Protein AF-A0A1M3THW6-F1 (afdb_monomer_lite)

Radius of gyration: 39.09 Å; chains: 1; bounding box: 100×98×125 Å

pLDDT: mean 71.31, std 19.46, range [36.41, 98.12]

Foldseek 3Di:
DDDDDDDDDDDDDDDDDDDDDDDDDDDDDDDPDPPPPPDDDDPPPPPDPDDDPVVVPPDDDDDDDDDDDDDDDDDDDDDDDDDDDDDDDDDDDDDDDDPPPPPPDDDDDDDDDDDDDDDDDPDDDPDDPPVPPPPPPDPCPVVVVVQQAAFADFDAQPPPRDGDPQGGGTNVSLVVDDPVSLVVVCVSNQQAPPGDPSQVVQPDHFNHQWYFDPPPPRPIDTDGNPPQDPVLSSLRVCVSSPHPPSPDDPPDPVPPDDDDDPDDDDDDDDDDDDDDDDDDDPPPPPCDPVNVVVVVVVVVVVVVVVVVVVVVVVVVVVPPDD

Structure (mmCIF, N/CA/C/O backbone):
data_AF-A0A1M3THW6-F1
#
_entry.id   AF-A0A1M3THW6-F1
#
loop_
_atom_site.group_PDB
_atom_site.id
_atom_site.type_symbol
_atom_site.label_atom_id
_atom_site.label_alt_id
_atom_site.label_comp_id
_atom_site.label_asym_id
_atom_site.label_entity_id
_atom_site.label_seq_id
_atom_site.pdbx_PDB_ins_code
_atom_site.Cartn_x
_atom_site.Cartn_y
_atom_site.Cartn_z
_atom_site.occupancy
_atom_site.B_iso_or_equiv
_atom_site.auth_seq_id
_atom_site.auth_comp_id
_atom_site.auth_asym_id
_atom_site.auth_atom_id
_atom_site.pdbx_PDB_model_num
ATOM 1 N N . MET A 1 1 ? -27.392 2.766 69.028 1.00 42.50 1 MET A N 1
ATOM 2 C CA . MET A 1 1 ? -26.154 3.310 69.622 1.00 42.50 1 MET A CA 1
ATOM 3 C C . MET A 1 1 ? -25.198 3.704 68.501 1.00 42.50 1 MET A C 1
ATOM 5 O O . MET A 1 1 ? -25.113 2.989 67.518 1.00 42.50 1 MET A O 1
ATOM 9 N N . SER A 1 2 ? -24.577 4.875 68.657 1.00 49.91 2 SER A N 1
ATOM 10 C CA . SER A 1 2 ? -23.424 5.449 67.938 1.00 49.91 2 SER A CA 1
ATOM 11 C C . SER A 1 2 ? -23.456 5.645 66.415 1.00 49.91 2 SER A C 1
ATOM 13 O O . SER A 1 2 ? -23.016 4.821 65.624 1.00 49.91 2 SER A O 1
ATOM 15 N N . LYS A 1 3 ? -23.859 6.871 66.058 1.00 53.72 3 LYS A N 1
ATOM 16 C CA . LYS A 1 3 ? -23.472 7.629 64.860 1.00 53.72 3 LYS A CA 1
ATOM 17 C C . LYS A 1 3 ? -22.025 8.132 65.019 1.00 53.72 3 LYS A C 1
ATOM 19 O O . LYS A 1 3 ? -21.689 8.598 66.105 1.00 53.72 3 LYS A O 1
ATOM 24 N N . ARG A 1 4 ? -21.225 8.182 63.947 1.00 56.06 4 ARG A N 1
ATOM 25 C CA . ARG A 1 4 ? -20.122 9.157 63.824 1.00 56.06 4 ARG A CA 1
ATOM 26 C C . ARG A 1 4 ? -20.132 9.803 62.439 1.00 56.06 4 ARG A C 1
ATOM 28 O O . ARG A 1 4 ? -19.833 9.170 61.435 1.00 56.06 4 ARG A O 1
ATOM 35 N N . ARG A 1 5 ? -20.541 11.076 62.443 1.00 54.00 5 ARG A N 1
ATOM 36 C CA . ARG A 1 5 ? -20.208 12.110 61.460 1.00 54.00 5 ARG A CA 1
ATOM 37 C C . ARG A 1 5 ? -18.738 12.482 61.653 1.00 54.00 5 ARG A C 1
ATOM 39 O O . ARG A 1 5 ? -18.304 12.586 62.797 1.00 54.00 5 ARG A O 1
ATOM 46 N N . ILE A 1 6 ? -18.042 12.775 60.566 1.00 65.19 6 ILE A N 1
ATOM 47 C CA . ILE A 1 6 ? -16.893 13.680 60.566 1.00 65.19 6 ILE A CA 1
ATOM 48 C C . ILE A 1 6 ? -17.143 14.708 59.469 1.00 65.19 6 ILE A C 1
ATOM 50 O O . ILE A 1 6 ? -17.514 14.374 58.346 1.00 65.19 6 ILE A O 1
ATOM 54 N N . SER A 1 7 ? -17.048 15.959 59.884 1.00 62.66 7 SER A N 1
ATOM 55 C CA . SER A 1 7 ? -17.334 17.189 59.166 1.00 62.66 7 SER A CA 1
ATOM 56 C C . SER A 1 7 ? -16.271 18.175 59.621 1.00 62.66 7 SER A C 1
ATOM 58 O O . SER A 1 7 ? -16.227 18.438 60.815 1.00 62.66 7 SER A O 1
ATOM 60 N N . GLU A 1 8 ? -15.460 18.676 58.697 1.00 58.91 8 GLU A N 1
ATOM 61 C CA . GLU A 1 8 ? -14.491 19.783 58.810 1.00 58.91 8 GLU A CA 1
ATOM 62 C C . GLU A 1 8 ? -14.137 20.090 57.338 1.00 58.91 8 GLU A C 1
ATOM 64 O O . GLU A 1 8 ? -13.724 19.182 56.624 1.00 58.91 8 GLU A O 1
ATOM 69 N N . THR A 1 9 ? -14.503 21.195 56.676 1.00 57.44 9 THR A N 1
ATOM 70 C CA . THR A 1 9 ? -14.464 22.642 56.970 1.00 57.44 9 THR A CA 1
ATOM 71 C C . THR A 1 9 ? -13.052 23.141 57.263 1.00 57.44 9 THR A C 1
ATOM 73 O O . THR A 1 9 ? -12.552 22.846 58.335 1.00 57.44 9 THR A O 1
ATOM 7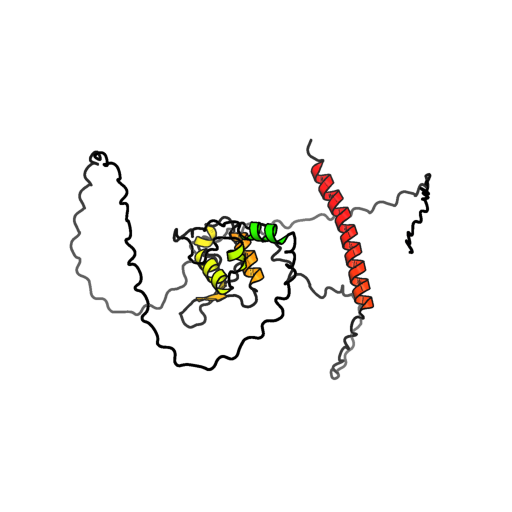6 N N . ILE A 1 10 ? -12.448 23.906 56.337 1.00 52.34 10 ILE A N 1
ATOM 77 C CA . ILE A 1 10 ? -11.722 25.182 56.561 1.00 52.34 10 ILE A CA 1
ATOM 78 C C . ILE A 1 10 ? -11.176 25.719 55.216 1.00 52.34 10 ILE A C 1
ATOM 80 O O . ILE A 1 10 ? -10.263 25.168 54.618 1.00 52.34 10 ILE A O 1
ATOM 84 N N . SER A 1 11 ? -11.876 26.756 54.746 1.00 58.91 11 SER A N 1
ATOM 85 C CA . SER A 1 11 ? -11.482 28.068 54.200 1.00 58.91 11 SER A CA 1
ATOM 86 C C . SER A 1 11 ? -10.223 28.362 53.348 1.00 58.91 11 SER A C 1
ATOM 88 O O . SER A 1 11 ? -9.222 27.659 53.406 1.00 58.91 11 SER A O 1
ATOM 90 N N . PRO A 1 12 ? -10.287 29.478 52.576 1.00 69.31 12 PRO A N 1
ATOM 91 C CA . PRO A 1 12 ? -9.407 29.822 51.459 1.00 69.31 12 PRO A CA 1
ATOM 92 C C . PRO A 1 12 ? -8.349 30.882 51.822 1.00 69.31 12 PRO A C 1
ATOM 94 O O . PRO A 1 12 ? -8.509 31.604 52.803 1.00 69.31 12 PRO A O 1
ATOM 97 N N . SER A 1 13 ? -7.337 31.075 50.968 1.00 45.84 13 SER A N 1
ATOM 98 C CA . SER A 1 13 ? -6.715 32.398 50.808 1.00 45.84 13 SER A CA 1
ATOM 99 C C . SER A 1 13 ? -6.025 32.560 49.443 1.00 45.84 13 SER A C 1
ATOM 101 O O . SER A 1 13 ? -5.359 31.623 48.995 1.00 45.84 13 SER A O 1
ATOM 103 N N . PRO A 1 14 ? -6.172 33.728 48.790 1.00 72.50 14 PRO A N 1
ATOM 104 C CA . PRO A 1 14 ? -5.426 34.155 47.605 1.00 72.50 14 PRO A CA 1
ATOM 105 C C . PRO A 1 14 ? -4.238 35.054 47.994 1.00 72.50 14 PRO A C 1
ATOM 107 O O . PRO A 1 14 ? -4.306 35.672 49.051 1.00 72.50 14 PRO A O 1
ATOM 110 N N . ASP A 1 15 ? -3.197 35.140 47.152 1.00 50.78 15 ASP A N 1
ATOM 111 C CA . ASP A 1 15 ? -2.289 36.304 46.998 1.00 50.78 15 ASP A CA 1
ATOM 112 C C . ASP A 1 15 ? -1.116 35.980 46.030 1.00 50.78 15 ASP A C 1
ATOM 114 O O . ASP A 1 15 ? -0.928 34.811 45.686 1.00 50.78 15 ASP A O 1
ATOM 118 N N . PRO A 1 16 ? -0.292 36.947 45.570 1.00 64.56 16 PRO A N 1
ATOM 119 C CA . PRO A 1 16 ? -0.660 38.061 44.698 1.00 64.56 16 PRO A CA 1
ATOM 120 C C . PRO A 1 16 ? 0.284 38.185 43.477 1.00 64.56 16 PRO A C 1
ATOM 122 O O . PRO A 1 16 ? 1.405 37.676 43.435 1.00 64.56 16 PRO A O 1
ATOM 125 N N . SER A 1 17 ? -0.161 38.939 42.474 1.00 53.25 17 SER A N 1
ATOM 126 C CA . SER A 1 17 ? 0.661 39.418 41.358 1.00 53.25 17 SER A CA 1
ATOM 127 C C . SER A 1 17 ? 1.857 40.262 41.824 1.00 53.25 17 SER A C 1
ATOM 129 O O . SER A 1 17 ? 1.666 41.163 42.642 1.00 53.25 17 SER 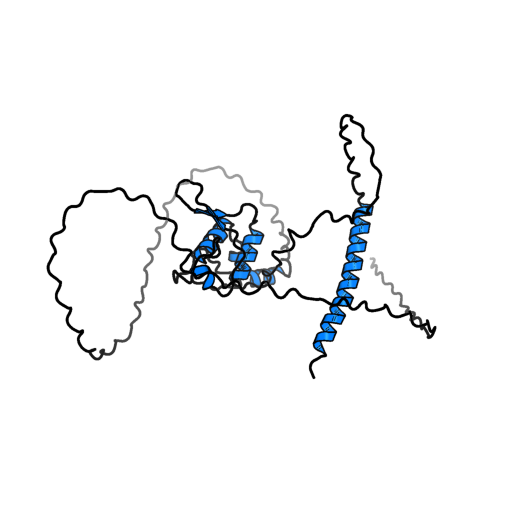A O 1
ATOM 131 N N . PRO A 1 18 ? 3.047 40.126 41.216 1.00 63.38 18 PRO A N 1
ATOM 132 C CA . PRO A 1 18 ? 4.045 41.183 41.255 1.00 63.38 18 PRO A CA 1
ATOM 133 C C . PRO A 1 18 ? 3.901 42.124 40.052 1.00 63.38 18 PRO A C 1
ATOM 135 O O . PRO A 1 18 ? 3.979 41.727 38.888 1.00 63.38 18 PRO A O 1
ATOM 138 N N . ALA A 1 19 ? 3.716 43.404 40.372 1.00 48.91 19 ALA A N 1
ATOM 139 C CA . ALA A 1 19 ? 3.952 44.527 39.483 1.00 48.91 19 ALA A CA 1
ATOM 140 C C . ALA A 1 19 ? 5.451 44.633 39.160 1.00 48.91 19 ALA A C 1
ATOM 142 O O . ALA A 1 19 ? 6.284 44.605 40.065 1.00 48.91 19 ALA A O 1
ATOM 143 N N . VAL A 1 20 ? 5.794 44.818 37.883 1.00 55.78 20 VAL A N 1
ATOM 144 C CA . VAL A 1 20 ? 7.137 45.239 37.466 1.00 55.78 20 VAL A CA 1
ATOM 145 C C . VAL A 1 20 ? 6.995 46.476 36.584 1.00 55.78 20 VAL A C 1
ATOM 147 O O . VAL A 1 20 ? 6.487 46.421 35.465 1.00 55.78 20 VAL A O 1
ATOM 150 N N . SER A 1 21 ? 7.415 47.597 37.163 1.00 49.19 21 SER A N 1
ATOM 151 C CA . SER A 1 21 ? 7.628 48.901 36.534 1.00 49.19 21 SER A CA 1
ATOM 152 C C . SER A 1 21 ? 8.970 48.949 35.766 1.00 49.19 21 SER A C 1
ATOM 154 O O . SER A 1 21 ? 9.757 48.007 35.858 1.00 49.19 21 SER A O 1
ATOM 156 N N . PRO A 1 22 ? 9.223 50.005 34.965 1.00 62.75 22 PRO A N 1
ATOM 157 C CA . PRO A 1 22 ? 9.958 49.904 33.705 1.00 62.75 22 PRO A CA 1
ATOM 158 C C . PRO A 1 22 ? 11.402 50.444 33.742 1.00 62.75 22 PRO A C 1
ATOM 160 O O . PRO A 1 22 ? 11.838 51.060 34.706 1.00 62.75 22 PRO A O 1
ATOM 163 N N . ALA A 1 23 ? 12.052 50.316 32.578 1.00 42.44 23 ALA A N 1
ATOM 164 C CA . ALA A 1 23 ? 13.137 51.154 32.057 1.00 42.44 23 ALA A CA 1
ATOM 165 C C . ALA A 1 23 ? 14.561 50.938 32.606 1.00 42.44 23 ALA A C 1
ATOM 167 O O . ALA A 1 23 ? 14.989 51.536 33.585 1.00 42.44 23 ALA A O 1
ATOM 168 N N . ALA A 1 24 ? 15.361 50.219 31.815 1.00 42.03 24 ALA A N 1
ATOM 169 C CA . ALA A 1 24 ? 16.783 50.502 31.660 1.00 42.03 24 ALA A CA 1
ATOM 170 C C . ALA A 1 24 ? 17.129 50.394 30.168 1.00 42.03 24 ALA A C 1
ATOM 172 O O . ALA A 1 24 ? 17.067 49.323 29.566 1.00 42.03 24 ALA A O 1
ATOM 173 N N . ALA A 1 25 ? 17.423 51.543 29.563 1.00 51.66 25 ALA A N 1
ATOM 174 C CA . ALA A 1 25 ? 17.935 51.655 28.209 1.00 51.66 25 ALA A CA 1
ATOM 175 C C . ALA A 1 25 ? 19.307 50.972 28.121 1.00 51.66 25 ALA A C 1
ATOM 177 O O . ALA A 1 25 ? 20.241 51.362 28.820 1.00 51.66 25 ALA A O 1
ATOM 178 N N . SER A 1 26 ? 19.427 49.974 27.245 1.00 48.19 26 SER A N 1
ATOM 179 C CA . SER A 1 26 ? 20.714 49.417 26.831 1.00 48.19 26 SER A CA 1
ATOM 180 C C . SER A 1 26 ? 20.966 49.769 25.369 1.00 48.19 26 SER A C 1
ATOM 182 O O . SER A 1 26 ? 20.067 49.716 24.528 1.00 48.19 26 SER A O 1
ATOM 184 N N . ALA A 1 27 ? 22.187 50.222 25.118 1.00 55.53 27 ALA A N 1
ATOM 185 C CA . ALA A 1 27 ? 22.661 50.840 23.894 1.00 55.53 27 ALA A CA 1
ATOM 186 C C . ALA A 1 27 ? 22.572 49.916 22.657 1.00 55.53 27 ALA A C 1
ATOM 188 O O . ALA A 1 27 ? 22.642 48.691 22.784 1.00 55.53 27 ALA A O 1
ATOM 189 N N . PRO A 1 28 ? 22.465 50.477 21.438 1.00 54.62 28 PRO A N 1
ATOM 190 C CA . PRO A 1 28 ? 22.430 49.688 20.212 1.00 54.62 28 PRO A CA 1
ATOM 191 C C . PRO A 1 28 ? 23.791 49.034 19.928 1.00 54.62 28 PRO A C 1
ATOM 193 O O . PRO A 1 28 ? 24.811 49.708 19.781 1.00 54.62 28 PRO A O 1
ATOM 196 N N . ALA A 1 29 ? 23.792 47.705 19.809 1.00 51.47 29 ALA A N 1
ATOM 197 C CA . ALA A 1 29 ? 24.938 46.927 19.351 1.00 51.47 29 ALA A CA 1
ATOM 198 C C . ALA A 1 29 ? 25.309 47.270 17.887 1.00 51.47 29 ALA A C 1
ATOM 200 O O . ALA A 1 29 ? 24.419 47.512 17.063 1.00 51.47 29 ALA A O 1
ATOM 201 N N . PRO A 1 30 ? 26.607 47.267 17.523 1.00 59.09 30 PRO A N 1
ATOM 202 C CA . PRO A 1 30 ? 27.058 47.604 16.177 1.00 59.09 30 PRO A CA 1
ATOM 203 C C . PRO A 1 30 ? 26.623 46.553 15.146 1.00 59.09 30 PRO A C 1
ATOM 205 O O . PRO A 1 30 ? 26.834 45.351 15.307 1.00 59.09 30 PRO A O 1
ATOM 208 N N . ALA A 1 31 ? 26.032 47.034 14.051 1.00 53.94 31 ALA A N 1
ATOM 209 C CA . ALA A 1 31 ? 25.523 46.223 12.953 1.00 53.94 31 ALA A CA 1
ATOM 210 C C . ALA A 1 31 ? 26.615 45.331 12.318 1.00 53.94 31 ALA A C 1
ATOM 212 O O . ALA A 1 31 ? 27.693 45.826 11.967 1.00 53.94 31 ALA A O 1
ATOM 213 N N . PRO A 1 32 ? 26.348 44.034 12.075 1.00 55.50 32 PRO A N 1
ATOM 214 C CA . PRO A 1 32 ? 27.285 43.178 11.367 1.00 55.50 32 PRO A CA 1
ATOM 215 C C . PRO A 1 32 ? 27.378 43.601 9.895 1.00 55.50 32 PRO A C 1
ATOM 217 O O . PRO A 1 32 ? 26.394 43.608 9.150 1.00 55.50 32 PRO A O 1
ATOM 220 N N . LYS A 1 33 ? 28.599 43.946 9.469 1.00 58.00 33 LYS A N 1
ATOM 221 C CA . LYS A 1 33 ? 28.960 44.253 8.079 1.00 58.00 33 LYS A CA 1
ATOM 222 C C . LYS A 1 33 ? 28.530 43.094 7.175 1.00 58.00 33 LYS A C 1
ATOM 224 O O . LYS A 1 33 ? 29.169 42.042 7.139 1.00 58.00 33 LYS A O 1
ATOM 229 N N . ARG A 1 34 ? 27.442 43.292 6.422 1.00 51.38 34 ARG A N 1
ATOM 230 C CA . ARG A 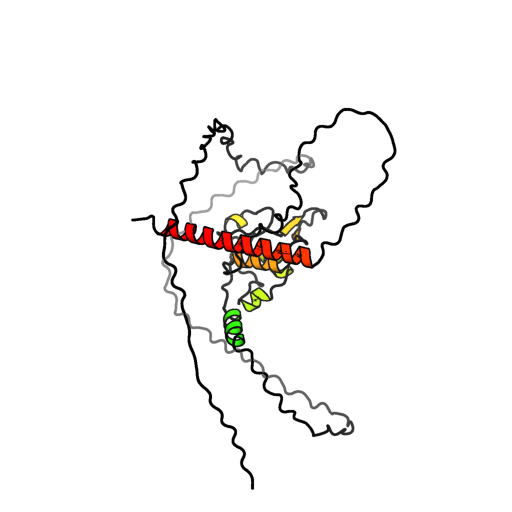1 34 ? 26.969 42.364 5.386 1.00 51.38 34 ARG A CA 1
ATOM 231 C C . ARG A 1 34 ? 28.031 42.273 4.292 1.00 51.38 34 ARG A C 1
ATOM 233 O O . ARG A 1 34 ? 28.068 43.089 3.373 1.00 51.38 34 ARG A O 1
ATOM 240 N N . ARG A 1 35 ? 28.901 41.265 4.389 1.00 58.84 35 ARG A N 1
ATOM 241 C CA . ARG A 1 35 ? 29.844 40.890 3.334 1.00 58.84 35 ARG A CA 1
ATOM 242 C C . ARG A 1 35 ? 29.041 40.364 2.147 1.00 58.84 35 ARG A C 1
ATOM 244 O O . ARG A 1 35 ? 28.631 39.206 2.106 1.00 58.84 35 ARG A O 1
ATOM 251 N N . ARG A 1 36 ? 28.765 41.259 1.199 1.00 55.12 36 ARG A N 1
ATOM 252 C CA . ARG A 1 36 ? 28.086 40.985 -0.069 1.00 55.12 36 ARG A CA 1
ATOM 253 C C . ARG A 1 36 ? 28.985 40.078 -0.913 1.00 55.12 36 ARG A C 1
ATOM 255 O O . ARG A 1 36 ? 29.813 40.550 -1.683 1.00 55.12 36 ARG A O 1
ATOM 262 N N . MET A 1 37 ? 28.841 38.766 -0.735 1.00 50.56 37 MET A N 1
ATOM 263 C CA . MET A 1 37 ? 29.462 37.768 -1.604 1.00 50.56 37 MET A CA 1
ATOM 264 C C . MET A 1 37 ? 28.801 37.855 -2.981 1.00 50.56 37 MET A C 1
ATOM 266 O O . MET A 1 37 ? 27.684 37.385 -3.199 1.00 50.56 37 MET A O 1
ATOM 270 N N . ARG A 1 38 ? 29.508 38.516 -3.898 1.00 53.66 38 ARG A N 1
ATOM 271 C CA . ARG A 1 38 ? 29.254 38.536 -5.337 1.00 53.66 38 ARG A CA 1
ATOM 272 C C . ARG A 1 38 ? 29.301 37.086 -5.845 1.00 53.66 38 ARG A C 1
ATOM 274 O O . ARG A 1 38 ? 30.377 36.518 -5.998 1.00 53.66 38 ARG A O 1
ATOM 281 N N . ARG A 1 39 ? 28.137 36.466 -6.071 1.00 52.06 39 ARG A N 1
ATOM 282 C CA . ARG A 1 39 ? 28.031 35.192 -6.799 1.00 52.06 39 ARG A CA 1
ATOM 283 C C . ARG A 1 39 ? 28.233 35.475 -8.286 1.00 52.06 39 ARG A C 1
ATOM 285 O O . ARG A 1 39 ? 27.287 35.813 -8.990 1.00 52.06 39 ARG A O 1
ATOM 292 N N . HIS A 1 40 ? 29.480 35.381 -8.733 1.00 50.72 40 HIS A N 1
ATOM 293 C CA . HIS A 1 40 ? 29.805 35.279 -10.148 1.00 50.72 40 HIS A CA 1
ATOM 294 C C . HIS A 1 40 ? 29.593 33.832 -10.620 1.00 50.72 40 HIS A C 1
ATOM 296 O O . HIS A 1 40 ? 30.085 32.892 -10.008 1.00 50.72 40 HIS A O 1
ATOM 302 N N . HIS A 1 41 ? 28.822 33.715 -11.701 1.00 52.97 41 HIS A N 1
ATOM 303 C CA . HIS A 1 41 ? 28.867 32.695 -12.752 1.00 52.97 41 HIS A CA 1
ATOM 304 C C . HIS A 1 41 ? 28.964 31.211 -12.362 1.00 52.97 41 HIS A C 1
ATOM 306 O O . HIS A 1 41 ? 30.041 30.636 -12.240 1.00 52.97 41 HIS A O 1
ATOM 312 N N . HIS A 1 42 ? 27.811 30.541 -12.396 1.00 46.56 42 HIS A N 1
ATOM 313 C CA . HIS A 1 42 ? 27.743 29.165 -12.890 1.00 46.56 42 HIS A CA 1
ATOM 314 C C . HIS A 1 42 ? 26.440 28.982 -13.676 1.00 46.56 42 HIS A C 1
ATOM 316 O O . HIS A 1 42 ? 25.410 28.583 -13.144 1.00 46.56 42 HIS A O 1
ATOM 322 N N . ARG A 1 43 ? 26.467 29.394 -14.948 1.00 47.75 43 ARG A N 1
ATOM 323 C CA . ARG A 1 43 ? 25.340 29.299 -15.891 1.00 47.75 43 ARG A CA 1
ATOM 324 C C . ARG A 1 43 ? 25.743 28.504 -17.139 1.00 47.75 43 ARG A C 1
ATOM 326 O O . ARG A 1 43 ? 25.464 28.941 -18.246 1.00 47.75 43 ARG A O 1
ATOM 333 N N . GLN A 1 44 ? 26.445 27.381 -16.963 1.00 53.12 44 GLN A N 1
ATOM 334 C CA . GLN A 1 44 ? 26.954 26.578 -18.089 1.00 53.12 44 GLN A CA 1
ATOM 335 C C . GLN A 1 44 ? 26.599 25.079 -18.061 1.00 53.12 44 GLN A C 1
ATOM 337 O O . GLN A 1 44 ? 27.158 24.332 -18.845 1.00 53.12 44 GLN A O 1
ATOM 342 N N . TYR A 1 45 ? 25.632 24.622 -17.255 1.00 48.81 45 TYR A N 1
ATOM 343 C CA . TYR A 1 45 ? 25.276 23.187 -17.221 1.00 48.81 45 TYR A CA 1
ATOM 344 C C . TYR A 1 45 ? 23.774 22.888 -17.312 1.00 48.81 45 TYR A C 1
ATOM 346 O O . TYR A 1 45 ? 23.279 22.018 -16.608 1.00 48.81 45 TYR A O 1
ATOM 354 N N . LEU A 1 46 ? 23.023 23.595 -18.162 1.00 50.25 46 LEU A N 1
ATOM 355 C CA . LEU A 1 46 ? 21.626 23.233 -18.466 1.00 50.25 46 LEU A CA 1
ATOM 356 C C . LEU A 1 46 ? 21.324 23.403 -19.962 1.00 50.25 46 LEU A C 1
ATOM 358 O O . LEU A 1 46 ? 20.513 24.232 -20.362 1.00 50.25 46 LEU A O 1
ATOM 362 N N . SER A 1 47 ? 22.026 22.636 -20.791 1.00 48.44 47 SER A N 1
ATOM 363 C CA . SER A 1 47 ? 21.640 22.360 -22.182 1.00 48.44 47 SER A CA 1
ATOM 364 C C . SER A 1 47 ? 22.211 21.001 -22.584 1.00 48.44 47 SER A C 1
ATOM 366 O O . SER A 1 47 ? 23.049 20.879 -23.466 1.00 48.44 47 SER A O 1
ATOM 368 N N . VAL A 1 48 ? 21.823 19.974 -21.830 1.00 51.38 48 VAL A N 1
ATOM 369 C CA . VAL A 1 48 ? 21.878 18.599 -22.321 1.00 51.38 48 VAL A CA 1
ATOM 370 C C . VAL A 1 48 ? 20.432 18.275 -22.640 1.00 51.38 48 VAL A C 1
ATOM 372 O O . VAL A 1 48 ? 19.616 18.168 -21.721 1.00 51.38 48 VAL A O 1
ATOM 375 N N . ASP A 1 49 ? 20.101 18.249 -23.929 1.00 55.19 49 ASP A N 1
ATOM 376 C CA . ASP A 1 49 ? 18.803 17.765 -24.377 1.00 55.19 49 ASP A CA 1
ATOM 377 C C . ASP A 1 49 ? 18.599 16.347 -23.822 1.00 55.19 49 ASP A C 1
ATOM 379 O O . ASP A 1 49 ? 19.530 15.533 -23.860 1.00 55.19 49 ASP A O 1
ATOM 383 N N . PRO A 1 50 ? 17.428 16.041 -23.239 1.00 64.56 50 PRO A N 1
ATOM 384 C CA . PRO A 1 50 ? 17.139 14.689 -22.795 1.00 64.56 50 PRO A CA 1
ATOM 385 C C . PRO A 1 50 ? 17.251 13.741 -24.003 1.00 64.56 50 PRO A C 1
ATOM 387 O O . PRO A 1 50 ? 16.711 14.064 -25.064 1.00 64.56 50 PRO A O 1
ATOM 390 N N . PRO A 1 51 ? 17.944 12.594 -23.872 1.00 61.94 51 PRO A N 1
ATOM 391 C CA . PRO A 1 51 ? 18.099 11.654 -24.975 1.00 61.94 51 PRO A CA 1
ATOM 392 C C . PRO A 1 51 ? 16.728 11.198 -25.483 1.00 61.94 51 PRO A C 1
ATOM 394 O O . PRO A 1 51 ? 15.804 10.960 -24.697 1.00 61.94 51 PRO A O 1
ATOM 397 N N . SER A 1 52 ? 16.608 11.111 -26.809 1.00 63.72 52 SER A N 1
ATOM 398 C CA . SER A 1 52 ? 15.401 10.658 -27.496 1.00 63.72 52 SER A CA 1
ATOM 399 C C . SER A 1 52 ? 15.004 9.259 -26.998 1.00 63.72 52 SER A C 1
ATOM 401 O O . SER A 1 52 ? 15.872 8.395 -26.857 1.00 63.72 52 SER A O 1
ATOM 403 N N . PRO A 1 53 ? 13.711 8.987 -26.741 1.00 61.50 53 PRO A N 1
ATOM 404 C CA . PRO A 1 53 ? 13.246 7.692 -26.240 1.00 61.50 53 PRO A CA 1
ATOM 405 C C . PRO A 1 53 ? 13.466 6.510 -27.206 1.00 61.50 53 PRO A C 1
ATOM 407 O O . PRO A 1 53 ? 13.185 5.374 -26.829 1.00 61.50 53 PRO A O 1
ATOM 410 N N . GLU A 1 54 ? 13.969 6.745 -28.420 1.00 59.81 54 GLU A N 1
ATOM 411 C CA . GLU A 1 54 ? 14.282 5.691 -29.395 1.00 59.81 54 GLU A CA 1
ATOM 412 C C . GLU A 1 54 ? 15.614 4.970 -29.116 1.00 59.81 54 GLU A C 1
ATOM 414 O O . GLU A 1 54 ? 15.743 3.790 -29.446 1.00 59.81 54 GLU A O 1
ATOM 419 N N . ASP A 1 55 ? 16.560 5.597 -28.407 1.00 51.00 55 ASP A N 1
ATOM 420 C CA . ASP A 1 55 ? 17.889 5.003 -28.171 1.00 51.00 55 ASP A CA 1
ATOM 421 C C . ASP A 1 55 ? 17.905 3.945 -27.053 1.00 51.00 55 ASP A C 1
ATOM 423 O O . ASP A 1 55 ? 18.863 3.185 -26.917 1.00 51.00 55 ASP A O 1
ATOM 427 N N . TYR A 1 56 ? 16.833 3.832 -26.263 1.00 53.66 56 TYR A N 1
ATOM 428 C CA . TYR A 1 56 ? 16.746 2.832 -25.189 1.00 53.66 56 TYR A CA 1
ATOM 429 C C . TYR A 1 56 ? 16.344 1.427 -25.669 1.00 53.66 56 TYR A C 1
ATOM 431 O O . TYR A 1 56 ? 16.299 0.504 -24.857 1.00 53.66 56 TYR A O 1
ATOM 439 N N . TYR A 1 57 ? 16.050 1.242 -26.963 1.00 48.59 57 TYR A N 1
ATOM 440 C CA . TYR A 1 57 ? 15.476 -0.008 -27.482 1.00 48.59 57 TYR A CA 1
ATOM 441 C C . TYR A 1 57 ? 16.402 -0.882 -28.340 1.00 48.59 57 TYR A C 1
ATOM 443 O O . TYR A 1 57 ? 15.988 -1.966 -28.748 1.00 48.59 57 TYR A O 1
ATOM 451 N N . TYR A 1 58 ? 17.658 -0.498 -28.570 1.00 49.91 58 TYR A N 1
ATOM 452 C CA . TYR A 1 58 ? 18.548 -1.234 -29.476 1.00 49.91 58 TYR A CA 1
ATOM 453 C C . TYR A 1 58 ? 19.813 -1.754 -28.788 1.00 49.91 58 TYR A C 1
ATOM 455 O O . TYR A 1 58 ? 20.893 -1.270 -29.072 1.00 49.91 58 TYR A O 1
ATOM 463 N N . HIS A 1 59 ? 19.713 -2.765 -27.915 1.00 49.50 59 HIS A N 1
ATOM 464 C CA . HIS A 1 59 ? 20.861 -3.646 -27.615 1.00 49.50 59 HIS A CA 1
ATOM 465 C C . HIS A 1 59 ? 20.462 -4.993 -26.985 1.00 49.50 59 HIS A C 1
ATOM 467 O O . HIS A 1 59 ? 21.033 -5.424 -25.994 1.00 49.50 59 HIS A O 1
ATOM 473 N N . HIS A 1 60 ? 19.533 -5.723 -27.605 1.00 47.78 60 HIS A N 1
ATOM 474 C CA . HIS A 1 60 ? 19.422 -7.173 -27.393 1.00 47.78 60 HIS A CA 1
ATOM 475 C C . HIS A 1 60 ? 19.208 -7.881 -28.735 1.00 47.78 60 HIS A C 1
ATOM 477 O O . HIS A 1 60 ? 18.145 -8.420 -29.023 1.00 47.78 60 HIS A O 1
ATOM 483 N N . ALA A 1 61 ? 20.235 -7.848 -29.585 1.00 43.06 61 ALA A N 1
ATOM 484 C CA . ALA A 1 61 ? 20.338 -8.772 -30.705 1.00 43.06 61 ALA A CA 1
ATOM 485 C C . ALA A 1 61 ? 20.931 -10.089 -30.181 1.00 43.06 61 ALA A C 1
ATOM 487 O O . ALA A 1 61 ? 22.109 -10.158 -29.835 1.00 43.06 61 ALA A O 1
ATOM 488 N N . SER A 1 62 ? 20.103 -11.128 -30.092 1.00 49.41 62 SER A N 1
ATOM 489 C CA . SER A 1 62 ? 20.571 -12.509 -29.960 1.00 49.41 62 SER A CA 1
ATOM 490 C C . SER A 1 62 ? 21.297 -12.951 -31.244 1.00 49.41 62 SER A C 1
ATOM 492 O O . SER A 1 62 ? 20.948 -12.482 -32.333 1.00 49.41 62 SER A O 1
ATOM 494 N N . PRO A 1 63 ? 22.284 -13.861 -31.156 1.00 58.75 63 PRO A N 1
ATOM 495 C CA . PRO A 1 63 ? 23.001 -14.366 -32.322 1.00 58.75 63 PRO A CA 1
ATOM 496 C C . PRO A 1 63 ? 22.064 -15.198 -33.207 1.00 58.75 63 PRO A C 1
ATOM 498 O O . PRO A 1 63 ? 21.418 -16.143 -32.756 1.00 58.75 63 PRO A O 1
ATOM 501 N N . THR A 1 64 ? 21.978 -14.824 -34.479 1.00 43.97 64 THR A N 1
ATOM 502 C CA . THR A 1 64 ? 21.169 -15.495 -35.496 1.00 43.97 64 THR A CA 1
ATOM 503 C C . THR A 1 64 ? 21.909 -16.733 -36.003 1.00 43.97 64 THR A C 1
ATOM 505 O O . THR A 1 64 ? 22.997 -16.634 -36.565 1.00 43.97 64 THR A O 1
ATOM 508 N N . THR A 1 65 ? 21.305 -17.908 -35.824 1.00 50.00 65 THR A N 1
ATOM 509 C CA . THR A 1 65 ? 21.703 -19.148 -36.498 1.00 50.00 65 THR A CA 1
ATOM 510 C C . THR A 1 65 ? 21.343 -19.053 -37.979 1.00 50.00 65 THR A C 1
ATOM 512 O O . THR A 1 65 ? 20.170 -19.051 -38.352 1.00 50.00 65 THR A O 1
ATOM 515 N N . THR A 1 66 ? 22.368 -18.988 -38.825 1.00 49.69 66 THR A N 1
ATOM 516 C CA . THR A 1 66 ? 22.289 -19.120 -40.282 1.00 49.69 66 THR A CA 1
ATOM 517 C C . THR A 1 66 ? 21.671 -20.467 -40.661 1.00 49.69 66 THR A C 1
ATOM 519 O O . THR A 1 66 ? 22.260 -21.518 -40.419 1.00 49.69 66 THR A O 1
ATOM 522 N N . THR A 1 67 ? 20.491 -20.439 -41.280 1.00 54.91 67 THR A N 1
ATOM 523 C CA . THR A 1 67 ? 19.879 -21.582 -41.975 1.00 54.91 67 THR A CA 1
ATOM 524 C C . THR A 1 67 ? 19.803 -21.269 -43.475 1.00 54.91 67 THR A C 1
ATOM 526 O O . THR A 1 67 ? 19.610 -20.108 -43.843 1.00 54.91 67 THR A O 1
ATOM 529 N N . PRO A 1 68 ? 20.031 -22.256 -44.362 1.00 57.88 68 PRO A N 1
ATOM 530 C CA . PRO A 1 68 ? 20.145 -22.016 -45.793 1.00 57.88 68 PRO A CA 1
ATOM 531 C C . PRO A 1 68 ? 18.793 -21.721 -46.454 1.00 57.88 68 PRO A C 1
ATOM 533 O O . PRO A 1 68 ? 17.752 -22.278 -46.112 1.00 57.88 68 PRO A O 1
ATOM 536 N N . VAL A 1 69 ? 18.879 -20.835 -47.441 1.00 49.69 69 VAL A N 1
ATOM 537 C CA . VAL A 1 69 ? 17.819 -20.304 -48.296 1.00 49.69 69 VAL A CA 1
ATOM 538 C C . VAL A 1 69 ? 17.101 -21.425 -49.051 1.00 49.69 69 VAL A C 1
ATOM 540 O O . VAL A 1 69 ? 17.688 -22.082 -49.907 1.00 49.69 69 VAL A O 1
ATOM 543 N N . VAL A 1 70 ? 15.803 -21.582 -48.785 1.00 58.31 70 VAL A N 1
ATOM 544 C CA . VAL A 1 70 ? 14.854 -22.253 -49.680 1.00 58.31 70 VAL A CA 1
ATOM 545 C C . VAL A 1 70 ? 13.825 -21.207 -50.093 1.00 58.31 70 VAL A C 1
ATOM 547 O O . VAL A 1 70 ? 13.137 -20.630 -49.253 1.00 58.31 70 VAL A O 1
ATOM 550 N N . SER A 1 71 ? 13.780 -20.906 -51.389 1.00 53.91 71 SER A N 1
ATOM 551 C CA . SER A 1 71 ? 12.891 -19.911 -51.990 1.00 53.91 71 SER A CA 1
ATOM 552 C C . SER A 1 71 ? 11.414 -20.238 -51.729 1.00 53.91 71 SER A C 1
ATOM 5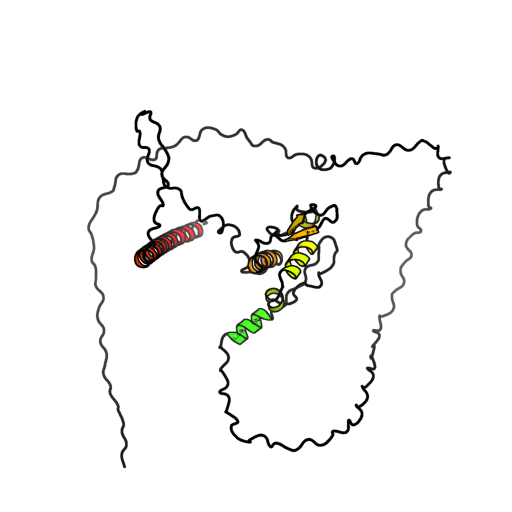54 O O . SER A 1 71 ? 10.980 -21.335 -52.085 1.00 53.91 71 SER A O 1
ATOM 556 N N . PRO A 1 72 ? 10.605 -19.310 -51.185 1.00 57.56 72 PRO A N 1
ATOM 557 C CA . PRO A 1 72 ? 9.164 -19.496 -51.147 1.00 57.56 72 PRO A CA 1
ATOM 558 C C . PRO A 1 72 ? 8.523 -19.018 -52.458 1.00 57.56 72 PRO A C 1
ATOM 560 O O . PRO A 1 72 ? 8.661 -17.868 -52.874 1.00 57.56 72 PRO A O 1
ATOM 563 N N . THR A 1 73 ? 7.792 -19.927 -53.098 1.00 59.12 73 THR A N 1
ATOM 564 C CA . THR A 1 73 ? 6.799 -19.647 -54.138 1.00 59.12 73 THR A CA 1
ATOM 565 C C . THR A 1 73 ? 5.749 -18.667 -53.605 1.00 59.12 73 THR A C 1
ATOM 567 O O . THR A 1 73 ? 5.134 -18.908 -52.570 1.00 59.12 73 THR A O 1
ATOM 570 N N . ILE A 1 74 ? 5.555 -17.561 -54.324 1.00 60.03 74 ILE A N 1
ATOM 571 C CA . ILE A 1 74 ? 4.601 -16.484 -54.030 1.00 60.03 74 ILE A CA 1
ATOM 572 C C . ILE A 1 74 ? 3.161 -17.016 -54.192 1.00 60.03 74 ILE A C 1
ATOM 574 O O . ILE A 1 74 ? 2.800 -17.402 -55.306 1.00 60.03 74 ILE A O 1
ATOM 578 N N . PRO A 1 75 ? 2.313 -17.035 -53.145 1.00 69.19 75 PRO A N 1
ATOM 579 C CA . PRO A 1 75 ? 0.881 -17.260 -53.318 1.00 69.19 75 PRO A CA 1
ATOM 580 C C . PRO A 1 75 ? 0.185 -15.986 -53.844 1.00 69.19 75 PRO A C 1
ATOM 582 O O . PRO A 1 75 ? 0.593 -14.873 -53.497 1.00 69.19 75 PRO A O 1
ATOM 585 N N . PRO A 1 76 ? -0.864 -16.116 -54.678 1.00 63.81 76 PRO A N 1
ATOM 586 C CA . PRO A 1 76 ? -1.589 -14.978 -55.234 1.00 63.81 76 PRO A CA 1
ATOM 587 C C . PRO A 1 76 ? -2.339 -14.178 -54.159 1.00 63.81 76 PRO A C 1
ATOM 589 O O . PRO A 1 76 ? -2.808 -14.716 -53.156 1.00 63.81 76 PRO A O 1
ATOM 592 N N . ALA A 1 77 ? -2.441 -12.871 -54.403 1.00 61.84 77 ALA A N 1
ATOM 593 C CA . ALA A 1 77 ? -3.022 -11.876 -53.510 1.00 61.84 77 ALA A CA 1
ATOM 594 C C . ALA A 1 77 ? -4.496 -12.173 -53.151 1.00 61.84 77 ALA A C 1
ATOM 596 O O . ALA A 1 77 ? -5.294 -12.445 -54.053 1.00 61.84 77 ALA A O 1
ATOM 597 N N . PRO A 1 78 ? -4.900 -12.062 -51.870 1.00 57.81 78 PRO A N 1
ATOM 598 C CA . PRO A 1 78 ? -6.306 -12.095 -51.499 1.00 57.81 78 PRO A CA 1
ATOM 599 C C . PRO A 1 78 ? -6.998 -10.801 -51.947 1.00 57.81 78 PRO A C 1
ATOM 601 O O . PRO A 1 78 ? -6.604 -9.691 -51.592 1.00 57.81 78 PRO A O 1
ATOM 604 N N . SER A 1 79 ? -8.044 -10.976 -52.747 1.00 61.06 79 SER A N 1
ATOM 605 C CA . SER A 1 79 ? -8.991 -9.959 -53.197 1.00 61.06 79 SER A CA 1
ATOM 606 C C . SER A 1 79 ? -9.561 -9.126 -52.041 1.00 61.06 79 SER A C 1
ATOM 608 O O . SER A 1 79 ? -9.930 -9.659 -50.994 1.00 61.06 79 SER A O 1
ATOM 610 N N . SER A 1 80 ? -9.642 -7.812 -52.268 1.00 70.75 80 SER A N 1
ATOM 611 C CA . SER A 1 80 ? -10.164 -6.797 -51.350 1.00 70.75 80 SER A CA 1
ATOM 612 C C . SER A 1 80 ? -11.507 -7.185 -50.710 1.00 70.75 80 SER A C 1
ATOM 614 O O . SER A 1 80 ? -12.420 -7.601 -51.428 1.00 70.75 80 SER A O 1
ATOM 616 N N . PRO A 1 81 ? -11.682 -7.000 -49.388 1.00 66.75 81 PRO A N 1
ATOM 617 C CA . PRO A 1 81 ? -12.978 -7.179 -48.746 1.00 66.75 81 PRO A CA 1
ATOM 618 C C . PRO A 1 81 ? -13.950 -6.062 -49.157 1.00 66.75 81 PRO A C 1
ATOM 620 O O . PRO A 1 81 ? -13.586 -4.887 -49.223 1.00 66.75 81 PRO A O 1
ATOM 623 N N . ALA A 1 82 ? -15.193 -6.451 -49.440 1.00 74.75 82 ALA A N 1
ATOM 624 C CA . ALA A 1 82 ? -16.286 -5.557 -49.807 1.00 74.75 82 ALA A CA 1
ATOM 625 C C . ALA A 1 82 ? -16.624 -4.549 -48.682 1.00 74.75 82 ALA A C 1
ATOM 627 O O . ALA A 1 82 ? -16.449 -4.868 -47.502 1.00 74.75 82 ALA A O 1
ATOM 628 N N . PRO A 1 83 ? -17.130 -3.347 -49.021 1.00 77.19 83 PRO A N 1
ATOM 629 C CA . PRO A 1 83 ? -17.522 -2.348 -48.031 1.00 77.19 83 PRO A CA 1
ATOM 630 C C . PRO A 1 83 ? -18.700 -2.835 -47.165 1.00 77.19 83 PRO A C 1
ATOM 632 O O . PRO A 1 83 ? -19.580 -3.544 -47.663 1.00 77.19 83 PRO A O 1
ATOM 635 N N . PRO A 1 84 ? -18.744 -2.458 -45.873 1.00 77.44 84 PRO A N 1
ATOM 636 C CA . PRO A 1 84 ? -19.802 -2.881 -44.963 1.00 77.44 84 PRO A CA 1
ATOM 637 C C . PRO A 1 84 ? -21.164 -2.272 -45.348 1.00 77.44 84 PRO A C 1
ATOM 639 O O . PRO A 1 84 ? -21.219 -1.128 -45.810 1.00 77.44 84 PRO A O 1
ATOM 642 N N . PRO A 1 85 ? -22.275 -3.005 -45.142 1.00 80.44 85 PRO A N 1
ATOM 643 C CA . PRO A 1 85 ? -23.617 -2.498 -45.406 1.00 80.44 85 PRO A CA 1
ATOM 644 C C . PRO A 1 85 ? -24.004 -1.365 -44.435 1.00 80.44 85 PRO A C 1
ATOM 646 O O . PRO A 1 85 ? -23.514 -1.325 -43.302 1.00 80.44 85 PRO A O 1
ATOM 649 N N . PRO A 1 86 ? -24.898 -0.447 -44.853 1.00 77.81 86 PRO A N 1
ATOM 650 C CA . PRO A 1 86 ? -25.348 0.661 -44.018 1.00 77.81 86 PRO A CA 1
ATOM 651 C C . PRO A 1 86 ? -26.114 0.174 -42.772 1.00 77.81 86 PRO A C 1
ATOM 653 O O . PRO A 1 86 ? -26.784 -0.862 -42.822 1.00 77.81 86 PRO A O 1
ATOM 656 N N . PRO A 1 87 ? -26.044 0.921 -41.652 1.00 67.25 87 PRO A N 1
ATOM 657 C CA . PRO A 1 87 ? -26.661 0.532 -40.389 1.00 67.25 87 PRO A CA 1
ATOM 658 C C . PRO A 1 87 ? -28.188 0.501 -40.510 1.00 67.25 87 PRO A C 1
ATOM 660 O O . PRO A 1 87 ? -28.825 1.503 -40.834 1.00 67.25 87 PRO A O 1
ATOM 663 N N . GLN A 1 88 ? -28.778 -0.663 -40.237 1.00 73.19 88 GLN A N 1
ATOM 664 C CA . GLN A 1 88 ? -30.228 -0.816 -40.138 1.00 73.19 88 GLN A CA 1
ATOM 665 C C . GLN A 1 88 ? -30.753 -0.181 -38.835 1.00 73.19 88 GLN A C 1
ATOM 667 O O . GLN A 1 88 ? -30.076 -0.252 -37.807 1.00 73.19 88 GLN A O 1
ATOM 672 N N . PRO A 1 89 ? -31.958 0.420 -38.844 1.00 65.56 89 PRO A N 1
ATOM 673 C CA . PRO A 1 89 ? -32.568 0.996 -37.652 1.00 65.56 89 PRO A CA 1
ATOM 674 C C . PRO A 1 89 ? -32.944 -0.103 -36.649 1.00 65.56 89 PRO A C 1
ATOM 676 O O . PRO A 1 89 ? -33.791 -0.959 -36.907 1.00 65.56 89 PRO A O 1
ATOM 679 N N . SER A 1 90 ? -32.293 -0.063 -35.490 1.00 61.88 90 SER A N 1
ATOM 680 C CA . SER A 1 90 ? -32.508 -0.958 -34.357 1.00 61.88 90 SER A CA 1
ATOM 681 C C . SER A 1 90 ? -33.967 -0.927 -33.898 1.00 61.88 90 SER A C 1
ATOM 683 O O . SER A 1 90 ? -34.492 0.116 -33.509 1.00 61.88 90 SER A O 1
ATOM 685 N N . SER A 1 91 ? -34.617 -2.089 -33.914 1.00 67.31 91 SER A N 1
ATOM 686 C CA . SER A 1 91 ? -35.943 -2.282 -33.321 1.00 67.31 91 SER A CA 1
ATOM 687 C C . SER A 1 91 ? -35.901 -2.087 -31.792 1.00 67.31 91 SER A C 1
ATOM 689 O O . SER A 1 91 ? -34.875 -2.378 -31.168 1.00 67.31 91 SER A O 1
ATOM 691 N N . PRO A 1 92 ? -36.993 -1.611 -31.163 1.00 64.31 92 PRO A N 1
ATOM 692 C CA . PRO A 1 92 ? -37.041 -1.352 -29.728 1.00 64.31 92 PRO A CA 1
ATOM 693 C C . PRO A 1 92 ? -36.940 -2.649 -28.912 1.00 64.31 92 PRO A C 1
ATOM 695 O O . PRO A 1 92 ? -37.681 -3.607 -29.127 1.00 64.31 92 PRO A O 1
ATOM 698 N N . LEU A 1 93 ? -36.009 -2.656 -27.956 1.00 60.34 93 LEU A N 1
ATOM 699 C CA . LEU A 1 93 ? -35.795 -3.734 -26.990 1.00 60.34 93 LEU A CA 1
ATOM 700 C C . LEU A 1 93 ? -37.051 -3.954 -26.117 1.00 60.34 93 LEU A C 1
ATOM 702 O O . LEU A 1 93 ? -37.606 -2.977 -25.608 1.00 60.34 93 LEU A O 1
ATOM 706 N N . PRO A 1 94 ? -37.482 -5.207 -25.875 1.00 69.50 94 PRO A N 1
ATOM 707 C CA . PRO A 1 94 ? -38.562 -5.496 -24.937 1.00 69.50 94 PRO A CA 1
ATOM 708 C C . PRO A 1 94 ? -38.127 -5.253 -23.477 1.00 69.50 94 PRO A C 1
ATOM 710 O O . PRO A 1 94 ? -36.937 -5.341 -23.152 1.00 69.50 94 PRO A O 1
ATOM 713 N N . PRO A 1 95 ? -39.076 -4.969 -22.564 1.00 59.34 95 PRO A N 1
ATOM 714 C CA . PRO A 1 95 ? -38.779 -4.716 -21.162 1.00 59.34 95 PRO A CA 1
ATOM 715 C C . PRO A 1 95 ? -38.154 -5.944 -20.494 1.00 59.34 95 PRO A C 1
ATOM 717 O O . PRO A 1 95 ? -38.685 -7.054 -20.509 1.00 59.34 95 PRO A O 1
ATOM 720 N N . ARG A 1 96 ? -36.998 -5.703 -19.877 1.00 43.69 96 ARG A N 1
ATOM 721 C CA . ARG A 1 96 ? -36.165 -6.660 -19.152 1.00 43.69 96 ARG A CA 1
ATOM 722 C C . ARG A 1 96 ? -36.889 -7.147 -17.891 1.00 43.69 96 ARG A C 1
ATOM 724 O O . ARG A 1 96 ? -36.764 -6.553 -16.824 1.00 43.69 96 ARG A O 1
ATOM 731 N N . THR A 1 97 ? -37.641 -8.238 -18.004 1.00 47.19 97 THR A N 1
ATOM 732 C CA . THR A 1 97 ? -38.155 -8.983 -16.849 1.00 47.19 97 THR A CA 1
ATOM 733 C C . THR A 1 97 ? -36.992 -9.675 -16.145 1.00 47.19 97 THR A C 1
ATOM 735 O O . THR A 1 97 ? -36.293 -10.501 -16.732 1.00 47.19 97 THR A O 1
ATOM 738 N N . THR A 1 98 ? -36.761 -9.321 -14.886 1.00 56.19 98 THR A N 1
ATOM 739 C CA . THR A 1 98 ? -35.751 -9.940 -14.027 1.00 56.19 98 THR A CA 1
ATOM 740 C C . THR A 1 98 ? -36.093 -11.416 -13.778 1.00 56.19 98 THR A C 1
ATOM 742 O O . THR A 1 98 ? -37.194 -11.720 -13.309 1.00 56.19 98 THR A O 1
ATOM 745 N N . PRO A 1 99 ? -35.178 -12.368 -14.040 1.00 48.00 99 PRO A N 1
ATOM 746 C CA . PRO A 1 99 ? -35.383 -13.744 -13.627 1.00 48.00 99 PRO A CA 1
ATOM 747 C C . PRO A 1 99 ? -35.188 -13.815 -12.113 1.00 48.00 99 PRO A C 1
ATOM 749 O O . PRO A 1 99 ? -34.083 -13.720 -11.581 1.00 48.00 99 PRO A O 1
ATOM 752 N N . ARG A 1 100 ? -36.305 -13.959 -11.403 1.00 51.72 100 ARG A N 1
ATOM 753 C CA . ARG A 1 100 ? -36.366 -14.254 -9.973 1.00 51.72 100 ARG A CA 1
ATOM 754 C C . ARG A 1 100 ? -35.874 -15.689 -9.760 1.00 51.72 100 ARG A C 1
ATOM 756 O O . ARG A 1 100 ? -36.674 -16.610 -9.629 1.00 51.72 100 ARG A O 1
ATOM 763 N N . TYR A 1 101 ? -34.556 -15.879 -9.747 1.00 45.22 101 TYR A N 1
ATOM 764 C CA . TYR A 1 101 ? -33.921 -17.143 -9.377 1.00 45.22 101 TYR A CA 1
ATOM 765 C C . TYR A 1 101 ? -34.133 -17.380 -7.874 1.00 45.22 101 TYR A C 1
ATOM 767 O O . TYR A 1 101 ? -33.348 -16.977 -7.019 1.00 45.22 101 TYR A O 1
ATOM 775 N N . ARG A 1 102 ? -35.260 -18.013 -7.535 1.00 49.53 102 ARG A N 1
ATOM 776 C CA . ARG A 1 102 ? -35.415 -18.722 -6.267 1.00 49.53 102 ARG A CA 1
ATOM 777 C C . ARG A 1 102 ? -34.536 -19.965 -6.354 1.00 49.53 102 ARG A C 1
ATOM 779 O O . ARG A 1 102 ? -34.979 -20.998 -6.844 1.00 49.53 102 ARG A O 1
ATOM 786 N N . HIS A 1 103 ? -33.295 -19.864 -5.889 1.00 46.47 103 HIS A N 1
ATOM 787 C CA . HIS A 1 103 ? -32.535 -21.053 -5.534 1.00 46.47 103 HIS A CA 1
ATOM 788 C C . HIS A 1 103 ? -33.258 -21.740 -4.373 1.00 46.47 103 HIS A C 1
ATOM 790 O O . HIS A 1 103 ? -33.249 -21.273 -3.234 1.00 46.47 103 HIS A O 1
ATOM 796 N N . ILE A 1 104 ? -33.942 -22.832 -4.704 1.00 52.56 104 ILE A N 1
ATOM 797 C CA . ILE A 1 104 ? -34.391 -23.847 -3.763 1.00 52.56 104 ILE A CA 1
ATOM 798 C C . ILE A 1 104 ? -33.111 -24.499 -3.244 1.00 52.56 104 ILE A C 1
ATOM 800 O O . ILE A 1 104 ? -32.503 -25.328 -3.916 1.00 52.56 104 ILE A O 1
ATOM 804 N N . LEU A 1 105 ? -32.654 -24.045 -2.080 1.00 63.06 105 LEU A N 1
ATOM 805 C CA . LEU A 1 105 ? -31.575 -24.688 -1.349 1.00 63.06 105 LEU A CA 1
ATOM 806 C C . LEU A 1 105 ? -32.106 -26.036 -0.819 1.00 63.06 105 LEU A C 1
ATOM 808 O O . LEU A 1 105 ? -33.141 -26.039 -0.142 1.00 63.06 105 LEU A O 1
ATOM 812 N N . PRO A 1 106 ? -31.456 -27.177 -1.110 1.00 59.44 106 PRO A N 1
ATOM 813 C CA . PRO A 1 106 ? -31.830 -28.459 -0.531 1.00 59.44 106 PRO A CA 1
ATOM 814 C C . PRO A 1 106 ? -31.678 -28.401 0.990 1.00 59.44 106 PRO A C 1
ATOM 816 O O . PRO A 1 106 ? -30.615 -28.083 1.521 1.00 59.44 106 PRO A O 1
ATOM 819 N N . LYS A 1 107 ? -32.771 -28.697 1.689 1.00 63.25 107 LYS A N 1
ATOM 820 C CA . LYS A 1 107 ? -32.823 -28.859 3.142 1.00 63.25 107 LYS A CA 1
ATOM 821 C C . LYS A 1 107 ? -31.832 -29.965 3.555 1.00 63.25 107 LYS A C 1
ATOM 823 O O . LYS A 1 107 ? -31.992 -31.086 3.071 1.00 63.25 107 LYS A O 1
ATOM 828 N N . PRO A 1 108 ? -30.832 -29.698 4.416 1.00 62.19 108 PRO A N 1
ATOM 829 C CA . PRO A 1 108 ? -29.929 -30.741 4.888 1.00 62.19 108 PRO A CA 1
ATOM 830 C C . PRO A 1 108 ? -30.706 -31.776 5.711 1.00 62.19 108 PRO A C 1
ATOM 832 O O . PRO A 1 108 ? -31.545 -31.426 6.547 1.00 62.19 108 PRO A O 1
ATOM 835 N N . ALA A 1 109 ? -30.453 -33.052 5.420 1.00 71.31 109 ALA A N 1
ATOM 836 C CA . ALA A 1 109 ? -31.033 -34.191 6.117 1.00 71.31 109 ALA A CA 1
ATOM 837 C C . ALA A 1 109 ? -30.609 -34.210 7.602 1.00 71.31 109 ALA A C 1
ATOM 839 O O . ALA A 1 109 ? -29.497 -33.784 7.925 1.00 71.31 109 ALA A O 1
ATOM 840 N N . PRO A 1 110 ? -31.470 -34.699 8.513 1.00 71.19 110 PRO A N 1
ATOM 841 C CA . PRO A 1 110 ? -31.103 -34.884 9.912 1.00 71.19 110 PRO A CA 1
ATOM 842 C C . PRO A 1 110 ? -30.000 -35.953 10.044 1.00 71.19 110 PRO A C 1
ATOM 844 O O . PRO A 1 110 ? -30.054 -36.964 9.339 1.00 71.19 110 PRO A O 1
ATOM 847 N N . PRO A 1 111 ? -29.005 -35.762 10.930 1.00 75.75 111 PRO A N 1
ATOM 848 C CA . PRO A 1 111 ? -27.984 -36.773 11.177 1.00 75.75 111 PRO A CA 1
ATOM 849 C C . PRO A 1 111 ? -28.586 -38.018 11.859 1.00 75.75 111 PRO A C 1
ATOM 851 O O . PRO A 1 111 ? -29.533 -37.887 12.643 1.00 75.75 111 PRO A O 1
ATOM 854 N N . PRO A 1 112 ? -28.052 -39.223 11.585 1.00 72.69 112 PRO A N 1
ATOM 855 C CA . PRO A 1 112 ? -28.482 -40.453 12.243 1.00 72.69 112 PRO A CA 1
ATOM 856 C C . PRO A 1 112 ? -28.133 -40.441 13.744 1.00 72.69 112 PRO A C 1
ATOM 858 O O . PRO A 1 112 ? -27.165 -39.789 14.147 1.00 72.69 112 PRO A O 1
ATOM 861 N N . PRO A 1 113 ? -28.893 -41.166 14.585 1.00 61.69 113 PRO A N 1
ATOM 862 C CA . PRO A 1 113 ? -28.618 -41.269 16.011 1.00 61.69 113 PRO A CA 1
ATOM 863 C C . PRO A 1 113 ? -27.338 -42.080 16.239 1.00 61.69 113 PRO A C 1
ATOM 865 O O . PRO A 1 113 ? -27.337 -43.307 16.171 1.00 61.69 113 PRO A O 1
ATOM 868 N N . THR A 1 114 ? -26.239 -41.388 16.529 1.00 60.69 114 THR A N 1
ATOM 869 C CA . THR A 1 114 ? -25.030 -42.013 17.063 1.00 60.69 114 THR A CA 1
ATOM 870 C C . THR A 1 114 ? -25.325 -42.485 18.483 1.00 60.69 114 THR A C 1
ATOM 872 O O . THR A 1 114 ? -25.486 -41.687 19.404 1.00 60.69 114 THR A O 1
ATOM 875 N N . SER A 1 115 ? -25.421 -43.801 18.643 1.00 55.25 115 SER A N 1
ATOM 876 C CA . SER A 1 115 ? -25.458 -44.499 19.921 1.00 55.25 115 SER A CA 1
ATOM 877 C C . SER A 1 115 ? -24.165 -44.247 20.698 1.00 55.25 115 SER A C 1
ATOM 879 O O . SER A 1 115 ? -23.103 -44.765 20.353 1.00 55.25 115 SER A O 1
ATOM 881 N N . THR A 1 116 ? -24.274 -43.441 21.746 1.00 55.41 116 THR A N 1
ATOM 882 C CA . THR A 1 116 ? -23.234 -43.178 22.740 1.00 55.41 116 THR A CA 1
ATOM 883 C C . THR A 1 116 ? -23.073 -44.397 23.660 1.00 55.41 116 THR A C 1
ATOM 885 O O . THR A 1 116 ? -24.050 -44.773 24.312 1.00 55.41 116 THR A O 1
ATOM 888 N N . PRO A 1 117 ? -21.886 -45.021 23.774 1.00 60.25 117 PRO A N 1
ATOM 889 C CA . PRO A 1 117 ? -21.605 -45.935 24.869 1.00 60.25 117 PRO A CA 1
ATOM 890 C C . PRO A 1 117 ? -21.386 -45.145 26.165 1.00 60.25 117 PRO A C 1
ATOM 892 O O . PRO A 1 117 ? -20.650 -44.159 26.219 1.00 60.25 117 PRO A O 1
ATOM 895 N N . SER A 1 118 ? -22.079 -45.601 27.199 1.00 52.72 118 SER A N 1
ATOM 896 C CA . SER A 1 118 ? -22.131 -45.095 28.564 1.00 52.72 118 SER A CA 1
ATOM 897 C C . SER A 1 118 ? -20.745 -44.846 29.169 1.00 52.72 118 SER A C 1
ATOM 899 O O . SER A 1 118 ? -20.017 -45.787 29.479 1.00 52.72 118 SER A O 1
ATOM 901 N N . GLN A 1 119 ? -20.410 -43.575 29.398 1.00 63.00 119 GLN A N 1
ATOM 902 C CA . GLN A 1 119 ? -19.309 -43.161 30.269 1.00 63.00 119 GLN A CA 1
ATOM 903 C C . GLN A 1 119 ? -19.892 -42.690 31.617 1.00 63.00 119 GLN A C 1
ATOM 905 O O . GLN A 1 119 ? -20.889 -41.961 31.619 1.00 63.00 119 GLN A O 1
ATOM 910 N N . PRO A 1 120 ? -19.328 -43.112 32.765 1.00 56.00 120 PRO A N 1
ATOM 911 C CA . PRO A 1 120 ? -19.859 -42.782 34.083 1.00 56.00 120 PRO A CA 1
ATOM 912 C C . PRO A 1 120 ? -19.786 -41.278 34.368 1.00 56.00 120 PRO A C 1
ATOM 914 O O . PRO A 1 120 ? -18.774 -40.617 34.140 1.00 56.00 120 PRO A O 1
ATOM 917 N N . GLN A 1 121 ? -20.906 -40.762 34.874 1.00 55.50 121 GLN A N 1
ATOM 918 C CA . GLN A 1 121 ? -21.123 -39.382 35.288 1.00 55.50 121 GLN A CA 1
ATOM 919 C C . GLN A 1 121 ? -20.141 -38.957 36.387 1.00 55.50 121 GLN A C 1
ATOM 921 O O . GLN A 1 121 ? -20.357 -39.223 37.568 1.00 55.50 121 GLN A O 1
ATOM 926 N N . SER A 1 122 ? -19.123 -38.193 36.004 1.00 53.56 122 SER A N 1
ATOM 927 C CA . SER A 1 122 ? -18.424 -37.279 36.907 1.00 53.56 122 SER A CA 1
ATOM 928 C C . SER A 1 122 ? -19.206 -35.967 36.934 1.00 53.56 122 SER A C 1
ATOM 930 O O . SER A 1 122 ? -19.222 -35.219 35.956 1.00 53.56 122 SER A O 1
ATOM 932 N N . GLN A 1 123 ? -19.924 -35.716 38.027 1.00 58.09 123 GLN A N 1
ATOM 933 C CA . GLN A 1 123 ? -20.676 -34.480 38.234 1.00 58.09 123 GLN A CA 1
ATOM 934 C C . GLN A 1 123 ? -19.729 -33.268 38.172 1.00 58.09 123 GLN A C 1
ATOM 936 O O . GLN A 1 123 ? -18.741 -33.249 38.909 1.00 58.09 123 GLN A O 1
ATOM 941 N N . PRO A 1 124 ? -20.001 -32.242 37.343 1.00 58.16 124 PRO A N 1
ATOM 942 C CA . PRO A 1 124 ? -19.256 -30.997 37.433 1.00 58.16 124 PRO A CA 1
ATOM 943 C C . PRO A 1 124 ? -19.639 -30.292 38.747 1.00 58.16 124 PRO A C 1
ATOM 945 O O . PRO A 1 124 ? -20.837 -30.163 39.034 1.00 58.16 124 PRO A O 1
ATOM 948 N N . PRO A 1 125 ? -18.663 -29.844 39.557 1.00 56.62 125 PRO A N 1
ATOM 949 C CA . PRO A 1 125 ? -18.934 -29.100 40.777 1.00 56.62 125 PRO A CA 1
ATOM 950 C C . PRO A 1 125 ? -19.693 -27.819 40.427 1.00 56.62 125 PRO A C 1
ATOM 952 O O . PRO A 1 125 ? -19.221 -26.951 39.692 1.00 56.62 125 PRO A O 1
ATOM 955 N N . LYS A 1 126 ? -20.922 -27.748 40.933 1.00 58.78 126 LYS A N 1
ATOM 956 C CA . LYS A 1 126 ? -21.789 -26.579 40.893 1.00 58.78 126 LYS A CA 1
ATOM 957 C C . LYS A 1 126 ? -21.319 -25.609 41.969 1.00 58.78 126 LYS A C 1
ATOM 959 O O . LYS A 1 126 ? -21.937 -25.597 43.012 1.00 58.78 126 LYS A O 1
ATOM 964 N N . ASP A 1 127 ? -20.264 -24.836 41.747 1.00 55.69 127 ASP A N 1
ATOM 965 C CA . ASP A 1 127 ? -20.005 -23.647 42.565 1.00 55.69 127 ASP A CA 1
ATOM 966 C C . ASP A 1 127 ? -19.059 -22.683 41.843 1.00 55.69 127 ASP A C 1
ATOM 968 O O . ASP A 1 127 ? -18.092 -23.086 41.202 1.00 55.69 127 ASP A O 1
ATOM 972 N N . HIS A 1 128 ? -19.377 -21.393 41.967 1.00 54.22 128 HIS A N 1
ATOM 973 C CA . HIS A 1 128 ? -18.668 -20.228 41.424 1.00 54.22 128 HIS A CA 1
ATOM 974 C C . HIS A 1 128 ? -18.930 -19.882 39.945 1.00 54.22 128 HIS A C 1
ATOM 976 O O . HIS A 1 128 ? -18.022 -19.745 39.125 1.00 54.22 128 HIS A O 1
ATOM 982 N N . LEU A 1 129 ? -20.192 -19.541 39.642 1.00 58.84 129 LEU A N 1
ATOM 983 C CA . LEU A 1 129 ? -20.507 -18.457 38.697 1.00 58.84 129 LEU A CA 1
ATOM 984 C C . LEU A 1 129 ? -19.950 -17.136 39.266 1.00 58.84 129 LEU A C 1
ATOM 986 O O . LEU A 1 129 ? -20.679 -16.267 39.743 1.00 58.84 129 LEU A O 1
ATOM 990 N N . GLU A 1 130 ? -18.622 -17.012 39.256 1.00 57.41 130 GLU A N 1
ATOM 991 C CA . GLU A 1 130 ? -17.908 -15.758 39.440 1.00 57.41 130 GLU A CA 1
ATOM 992 C C . GLU A 1 130 ? -18.520 -14.760 38.462 1.00 57.41 130 GLU A C 1
ATOM 994 O O . GLU A 1 130 ? -18.417 -14.888 37.238 1.00 57.41 130 GLU A O 1
ATOM 999 N N . LYS A 1 131 ? -19.233 -13.794 39.039 1.00 60.28 131 LYS A N 1
ATOM 1000 C CA . LYS A 1 131 ? -19.848 -12.640 38.399 1.00 60.28 131 LYS A CA 1
ATOM 1001 C C . LYS A 1 131 ? -18.709 -11.873 37.731 1.00 60.28 131 LYS A C 1
ATOM 1003 O O . LYS A 1 131 ? -18.145 -10.960 38.329 1.00 60.28 131 LYS A O 1
ATOM 1008 N N . ARG A 1 132 ? -18.308 -12.309 36.528 1.00 63.22 132 ARG A N 1
ATOM 1009 C CA . ARG A 1 132 ? -17.222 -11.716 35.747 1.00 63.22 132 ARG A CA 1
ATOM 1010 C C . ARG A 1 132 ? -17.567 -10.250 35.607 1.00 63.22 132 ARG A C 1
ATOM 1012 O O . ARG A 1 132 ? -18.477 -9.890 34.862 1.00 63.22 132 ARG A O 1
ATOM 1019 N N . LYS A 1 133 ? -16.896 -9.432 36.421 1.00 63.34 133 LYS A N 1
ATOM 1020 C CA . LYS A 1 133 ? -17.030 -7.981 36.444 1.00 63.34 133 LYS A CA 1
ATOM 1021 C C . LYS A 1 133 ? -16.879 -7.567 34.994 1.00 63.34 133 LYS A C 1
ATOM 1023 O O . LYS A 1 133 ? -15.808 -7.770 34.430 1.00 63.34 133 LYS A O 1
ATOM 1028 N N . SER A 1 134 ? -17.973 -7.113 34.384 1.00 66.31 134 SER A N 1
ATOM 1029 C CA . SER A 1 134 ? -18.011 -6.703 32.988 1.00 66.31 134 SER A CA 1
ATOM 1030 C C . SER A 1 134 ? -16.913 -5.667 32.826 1.00 66.31 134 SER A C 1
ATOM 1032 O O . SER A 1 134 ? -17.054 -4.538 33.308 1.00 66.31 134 SER A O 1
ATOM 1034 N N . SER A 1 135 ? -15.782 -6.093 32.267 1.00 70.25 135 SER A N 1
ATOM 1035 C CA . SER A 1 135 ? -14.630 -5.249 32.016 1.00 70.25 135 SER A CA 1
ATOM 1036 C C . SER A 1 135 ? -15.150 -4.124 31.147 1.00 70.25 135 SER A C 1
ATOM 1038 O O . SER A 1 135 ? -15.507 -4.348 29.989 1.00 70.25 135 SER A O 1
ATOM 1040 N N . LYS A 1 136 ? -15.325 -2.952 31.762 1.00 81.19 136 LYS A N 1
ATOM 1041 C CA . LYS A 1 136 ? -15.847 -1.764 31.103 1.00 81.19 136 LYS A CA 1
ATOM 1042 C C . LYS A 1 136 ? -14.942 -1.538 29.900 1.00 81.19 136 LYS A C 1
ATOM 1044 O O . LYS A 1 136 ? -13.755 -1.271 30.071 1.00 81.19 136 LYS A O 1
ATOM 1049 N N . LEU A 1 137 ? -15.482 -1.763 28.703 1.00 85.75 137 LEU A N 1
ATOM 1050 C CA . LEU A 1 137 ? -14.751 -1.551 27.462 1.00 85.75 137 LEU A CA 1
ATOM 1051 C C . LEU A 1 137 ? -14.203 -0.127 27.489 1.00 85.75 137 LEU A C 1
ATOM 1053 O O . LEU A 1 137 ? -14.900 0.793 27.926 1.00 85.75 137 LEU A O 1
ATOM 1057 N N . HIS A 1 138 ? -12.957 0.048 27.054 1.00 87.25 138 HIS A N 1
ATOM 1058 C CA . HIS A 1 138 ? -12.350 1.369 27.048 1.00 87.25 138 HIS A CA 1
ATOM 1059 C C . HIS A 1 138 ? -13.245 2.343 26.257 1.00 87.25 138 HIS A C 1
ATOM 1061 O O . HIS A 1 138 ? -13.661 1.997 25.145 1.00 87.25 138 HIS A O 1
ATOM 1067 N N . PRO A 1 139 ? -13.545 3.550 26.772 1.00 91.81 139 PRO A N 1
ATOM 1068 C CA . PRO A 1 139 ? -14.531 4.456 26.172 1.00 91.81 139 PRO A CA 1
ATOM 1069 C C . PRO A 1 139 ? -14.240 4.817 24.705 1.00 91.81 139 PRO A C 1
ATOM 1071 O O . PRO A 1 139 ? -15.166 5.064 23.938 1.00 91.81 139 PRO A O 1
ATOM 1074 N N . HIS A 1 140 ? -12.972 4.791 24.278 1.00 92.88 140 HIS A N 1
ATOM 1075 C CA . HIS A 1 140 ? -12.585 5.058 22.884 1.00 92.88 140 HIS A CA 1
ATOM 1076 C C . HIS A 1 140 ? -12.751 3.869 21.924 1.00 92.88 140 HIS A C 1
ATOM 1078 O O . HIS A 1 140 ? -12.681 4.046 20.710 1.00 92.88 140 HIS A O 1
ATOM 1084 N N . LEU A 1 141 ? -12.917 2.642 22.431 1.00 93.44 141 LEU A N 1
ATOM 1085 C CA . LEU A 1 141 ? -12.886 1.432 21.604 1.00 93.44 141 LEU A CA 1
ATOM 1086 C C . LEU A 1 141 ? -13.996 1.441 20.538 1.00 93.44 141 LEU A C 1
ATOM 1088 O O . LEU A 1 141 ? -13.689 1.146 19.383 1.00 93.44 141 LEU A O 1
ATOM 1092 N N . PRO A 1 142 ? -15.244 1.856 20.839 1.00 94.00 142 PRO A N 1
ATOM 1093 C CA . PRO A 1 142 ? -16.285 1.976 19.821 1.00 94.00 142 PRO A CA 1
ATOM 1094 C C . PRO A 1 142 ? -15.939 2.979 18.712 1.00 94.00 142 PRO A C 1
ATOM 1096 O O . PRO A 1 142 ? -16.236 2.722 17.546 1.00 94.00 142 PRO A O 1
ATOM 1099 N N . ALA A 1 143 ? -15.290 4.098 19.053 1.00 95.81 143 ALA A N 1
ATOM 1100 C CA . ALA A 1 143 ? -14.877 5.107 18.078 1.00 95.81 143 ALA A CA 1
ATOM 1101 C C . ALA A 1 143 ? -13.780 4.567 17.146 1.00 95.81 143 ALA A C 1
ATOM 1103 O O . ALA A 1 143 ? -13.880 4.715 15.928 1.00 95.81 143 ALA A O 1
ATOM 1104 N N . ILE A 1 144 ? -12.791 3.861 17.705 1.00 95.44 144 ILE A N 1
ATOM 1105 C CA . ILE A 1 144 ? -11.729 3.201 16.935 1.00 95.44 144 ILE A CA 1
ATOM 1106 C C . ILE A 1 144 ? -12.321 2.121 16.026 1.00 95.44 144 ILE A C 1
ATOM 1108 O O . ILE A 1 144 ? -12.027 2.100 14.835 1.00 95.44 144 ILE A O 1
ATOM 1112 N N . LEU A 1 145 ? -13.208 1.262 16.538 1.00 95.31 145 LEU A N 1
ATOM 1113 C CA . LEU A 1 145 ? -13.859 0.234 15.720 1.00 95.31 145 LEU A CA 1
ATOM 1114 C C . LEU A 1 145 ? -14.700 0.838 14.595 1.00 95.31 145 LEU A C 1
ATOM 1116 O O . LEU A 1 145 ? -14.716 0.300 13.491 1.00 95.31 145 LEU A O 1
ATOM 1120 N N . ARG A 1 146 ? -15.384 1.960 14.844 1.00 97.00 146 ARG A N 1
ATOM 1121 C CA . ARG A 1 146 ? -16.114 2.686 13.801 1.00 97.00 146 ARG A CA 1
ATOM 1122 C C . ARG A 1 146 ? -15.166 3.199 12.717 1.00 97.00 146 ARG A C 1
ATOM 1124 O O . ARG A 1 146 ? -15.480 3.051 11.542 1.00 97.00 146 ARG A O 1
ATOM 1131 N N . HIS A 1 147 ? -14.013 3.745 13.098 1.00 96.31 147 HIS A N 1
ATOM 1132 C CA . HIS A 1 147 ? -12.995 4.191 12.150 1.00 96.31 147 HIS A CA 1
ATOM 1133 C C . HIS A 1 147 ? -12.383 3.026 11.356 1.00 96.31 147 HIS A C 1
ATOM 1135 O O . HIS A 1 147 ? -12.308 3.095 10.132 1.00 96.31 147 HIS A O 1
ATOM 1141 N N . LEU A 1 148 ? -12.034 1.919 12.014 1.00 96.81 148 LEU A N 1
ATOM 1142 C CA . LEU A 1 148 ? -11.498 0.716 11.366 1.00 96.81 148 LEU A CA 1
ATOM 1143 C C . LEU A 1 148 ? -12.512 0.062 10.411 1.00 96.81 148 LEU A C 1
ATOM 1145 O O . LEU A 1 148 ? -12.129 -0.539 9.413 1.00 96.81 148 LEU A O 1
ATOM 1149 N N . ARG A 1 149 ? -13.814 0.222 10.660 1.00 97.44 149 ARG A N 1
ATOM 1150 C CA . ARG A 1 149 ? -14.887 -0.231 9.759 1.00 97.44 149 ARG A CA 1
ATOM 1151 C C . ARG A 1 149 ? -15.130 0.688 8.561 1.00 97.44 149 ARG A C 1
ATOM 1153 O O . ARG A 1 149 ? -16.019 0.388 7.769 1.00 97.44 149 ARG A O 1
ATOM 1160 N N . THR A 1 150 ? -14.391 1.791 8.419 1.00 97.69 150 THR A N 1
ATOM 1161 C CA . THR A 1 150 ? -14.546 2.690 7.265 1.00 97.69 150 THR A CA 1
ATOM 1162 C C . THR A 1 150 ? -14.288 1.900 5.975 1.00 97.69 150 THR A C 1
ATOM 1164 O O . THR A 1 150 ? -13.215 1.295 5.863 1.00 97.69 150 THR A O 1
ATOM 1167 N N . PRO A 1 151 ? -15.248 1.862 5.031 1.00 97.88 151 PRO A N 1
ATOM 1168 C CA . PRO A 1 151 ? -15.086 1.137 3.779 1.00 97.88 151 PRO A CA 1
ATOM 1169 C C . PRO A 1 151 ? -14.056 1.834 2.889 1.00 97.88 151 PRO A C 1
ATOM 1171 O O . PRO A 1 151 ? -13.960 3.062 2.879 1.00 97.88 151 PRO A O 1
ATOM 1174 N N . LEU A 1 152 ? -13.299 1.041 2.137 1.00 97.38 152 LEU A N 1
ATOM 1175 C CA . LEU A 1 152 ? -12.363 1.512 1.122 1.00 97.38 152 LEU A CA 1
ATOM 1176 C C . LEU A 1 152 ? -12.851 1.053 -0.252 1.00 97.38 152 LEU A C 1
ATOM 1178 O O . LEU A 1 152 ? -13.343 -0.065 -0.398 1.00 97.38 152 LEU A O 1
ATOM 1182 N N . HIS A 1 153 ? -12.730 1.927 -1.250 1.00 96.69 153 HIS A N 1
ATOM 1183 C CA . HIS A 1 153 ? -13.116 1.600 -2.619 1.00 96.69 153 HIS A CA 1
ATOM 1184 C C . HIS A 1 153 ? -11.955 0.930 -3.361 1.00 96.69 153 HIS A C 1
ATOM 1186 O O . HIS A 1 153 ? -10.833 1.442 -3.289 1.00 96.69 153 HIS A O 1
ATOM 1192 N N . PRO A 1 154 ? -12.210 -0.181 -4.076 1.00 95.38 154 PRO A N 1
ATOM 1193 C CA . PRO A 1 154 ? -11.183 -0.878 -4.828 1.00 95.38 154 PRO A CA 1
ATOM 1194 C C . PRO A 1 154 ? -10.621 0.001 -5.937 1.00 95.38 154 PRO A C 1
ATOM 1196 O O . PRO A 1 154 ? -11.359 0.630 -6.698 1.00 95.38 154 PRO A O 1
ATOM 1199 N N . LEU A 1 155 ? -9.293 0.044 -6.019 1.00 95.88 155 LEU A N 1
ATOM 1200 C CA . LEU A 1 155 ? -8.613 0.659 -7.148 1.00 95.88 155 LEU A CA 1
ATOM 1201 C C . LEU A 1 155 ? -8.532 -0.326 -8.307 1.00 95.88 155 LEU A C 1
ATOM 1203 O O . LEU A 1 155 ? -8.263 -1.515 -8.131 1.00 95.88 155 LEU A O 1
ATOM 1207 N N . VAL A 1 156 ? -8.711 0.211 -9.506 1.00 96.94 156 VAL A N 1
ATOM 1208 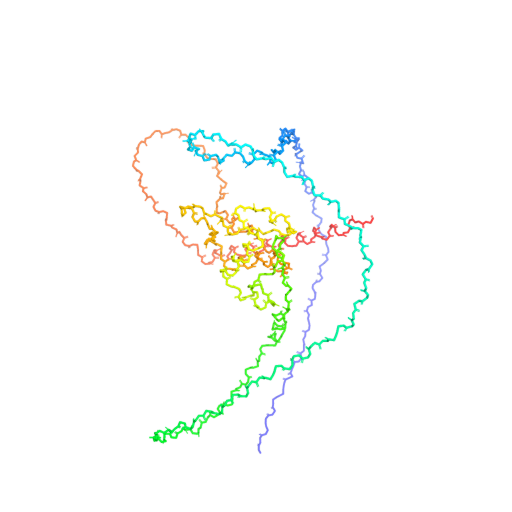C CA . VAL A 1 156 ? -8.614 -0.534 -10.755 1.00 96.94 156 VAL A CA 1
ATOM 1209 C C . VAL A 1 156 ? -7.226 -0.324 -11.351 1.00 96.94 156 VAL A C 1
ATOM 1211 O O . VAL A 1 156 ? -6.700 0.793 -11.351 1.00 96.94 156 VAL A O 1
ATOM 1214 N N . SER A 1 157 ? -6.597 -1.397 -11.829 1.00 96.69 157 SER A N 1
ATOM 1215 C CA . SER A 1 157 ? -5.303 -1.273 -12.498 1.00 96.69 157 SER A CA 1
ATOM 1216 C C . SER A 1 157 ? -5.456 -0.591 -13.857 1.00 96.69 157 SER A C 1
ATOM 1218 O O . SER A 1 157 ? -6.402 -0.847 -14.599 1.00 96.69 157 SER A O 1
ATOM 1220 N N . SER A 1 158 ? -4.519 0.297 -14.182 1.00 94.88 158 SER A N 1
ATOM 1221 C CA . SER A 1 158 ? -4.590 1.152 -15.363 1.00 94.88 158 SER A CA 1
ATOM 1222 C C . SER A 1 158 ? -4.359 0.380 -16.668 1.00 94.88 158 SER A C 1
ATOM 1224 O O . SER A 1 158 ? -4.822 0.814 -17.718 1.00 94.88 158 SER A O 1
ATOM 1226 N N . THR A 1 159 ? -3.685 -0.774 -16.609 1.00 95.31 159 THR A N 1
ATOM 1227 C CA . THR A 1 159 ? -3.441 -1.646 -17.770 1.00 95.31 159 THR A CA 1
ATOM 1228 C C . THR A 1 159 ? -4.484 -2.747 -17.905 1.00 95.31 159 THR A C 1
ATOM 1230 O O . THR A 1 159 ? -4.936 -3.011 -19.014 1.00 95.31 159 THR A O 1
ATOM 1233 N N . THR A 1 160 ? -4.878 -3.391 -16.801 1.00 95.38 160 THR A N 1
ATOM 1234 C CA . THR A 1 160 ? -5.785 -4.548 -16.852 1.00 95.38 160 THR A CA 1
ATOM 1235 C C . THR A 1 160 ? -7.254 -4.170 -16.733 1.00 95.38 160 THR A C 1
ATOM 1237 O O . THR A 1 160 ? -8.107 -4.968 -17.103 1.00 95.38 160 THR A O 1
ATOM 1240 N N . GLY A 1 161 ? -7.580 -2.988 -16.202 1.00 97.00 161 GLY A N 1
ATOM 1241 C CA . GLY A 1 161 ? -8.969 -2.596 -15.964 1.00 97.00 161 GLY A CA 1
ATOM 1242 C C . GLY A 1 161 ? -9.668 -3.410 -14.867 1.00 97.00 161 GLY A C 1
ATOM 1243 O O . GLY A 1 161 ? -10.877 -3.271 -14.691 1.00 97.00 161 GLY A O 1
ATOM 1244 N N . HIS A 1 162 ? -8.928 -4.220 -14.098 1.00 97.25 162 HIS A N 1
ATOM 1245 C CA . HIS A 1 162 ? -9.469 -5.054 -13.023 1.00 97.25 162 HIS A CA 1
ATOM 1246 C C . HIS A 1 162 ? -8.944 -4.654 -11.637 1.00 97.25 162 HIS A C 1
ATOM 1248 O O . HIS A 1 162 ? -7.805 -4.196 -11.472 1.00 97.25 162 HIS A O 1
ATOM 1254 N N . GLU A 1 163 ? -9.795 -4.846 -10.628 1.00 97.44 163 GLU A N 1
ATOM 1255 C CA . GLU A 1 163 ? -9.413 -4.775 -9.217 1.00 97.44 163 GLU A CA 1
ATOM 1256 C C . GLU A 1 163 ? -8.554 -5.982 -8.817 1.00 97.44 163 GLU A C 1
ATOM 1258 O O . GLU A 1 163 ? -8.637 -7.055 -9.417 1.00 97.44 163 GLU A O 1
ATOM 1263 N N . HIS A 1 164 ? -7.700 -5.805 -7.810 1.00 97.56 164 HIS A N 1
ATOM 1264 C CA . HIS A 1 164 ? -6.906 -6.905 -7.266 1.00 97.56 164 HIS A CA 1
ATOM 1265 C C . HIS A 1 164 ? -7.724 -7.675 -6.212 1.00 97.56 164 HIS A C 1
ATOM 1267 O O . HIS A 1 164 ? -8.330 -7.029 -5.356 1.00 97.56 164 HIS A O 1
ATOM 1273 N N . PRO A 1 165 ? -7.705 -9.023 -6.184 1.00 97.44 165 PRO A N 1
ATOM 1274 C CA . PRO A 1 165 ? -8.498 -9.808 -5.229 1.00 97.44 165 PRO A CA 1
ATOM 1275 C C . PRO A 1 165 ? -8.115 -9.561 -3.760 1.00 97.44 165 PRO A C 1
ATOM 1277 O O . PRO A 1 165 ? -8.969 -9.627 -2.883 1.00 97.44 165 PRO A O 1
ATOM 1280 N N . ASP A 1 166 ? -6.845 -9.237 -3.487 1.00 97.94 166 ASP A N 1
ATOM 1281 C CA . ASP A 1 166 ? -6.375 -8.882 -2.136 1.00 97.94 166 ASP A CA 1
ATOM 1282 C C . ASP A 1 166 ? -6.599 -7.396 -1.777 1.00 97.94 166 ASP A C 1
ATOM 1284 O O . ASP A 1 166 ? -6.100 -6.933 -0.749 1.00 97.94 166 ASP A O 1
ATOM 1288 N N . PHE A 1 167 ? -7.281 -6.601 -2.613 1.00 98.00 167 PHE A N 1
ATOM 1289 C CA . PHE A 1 167 ? -7.488 -5.188 -2.296 1.00 98.00 167 PHE A CA 1
ATOM 1290 C C . PHE A 1 167 ? -8.350 -5.044 -1.024 1.00 98.00 167 PHE A C 1
ATOM 1292 O O . PHE A 1 167 ? -9.411 -5.665 -0.918 1.00 98.00 167 PHE A O 1
ATOM 1299 N N . PRO A 1 168 ? -7.933 -4.232 -0.035 1.00 97.75 168 PRO A N 1
ATOM 1300 C CA . PRO A 1 168 ? -8.668 -4.111 1.215 1.00 97.75 168 PRO A CA 1
ATOM 1301 C C . PRO A 1 168 ? -9.990 -3.362 1.018 1.00 97.75 168 PRO A C 1
ATOM 1303 O O . PRO A 1 168 ? -10.007 -2.227 0.553 1.00 97.75 168 PRO A O 1
ATOM 1306 N N . LEU A 1 169 ? -11.099 -3.959 1.457 1.00 97.25 169 LEU A N 1
ATOM 1307 C CA . LEU A 1 169 ? -12.439 -3.358 1.386 1.00 97.25 169 LEU A CA 1
ATOM 1308 C C . LEU A 1 169 ? -12.750 -2.448 2.583 1.00 97.25 169 LEU A C 1
ATOM 1310 O O . LEU A 1 169 ? -13.775 -1.769 2.619 1.00 97.25 169 LEU A O 1
ATOM 1314 N N . SER A 1 170 ? -11.886 -2.443 3.599 1.00 98.06 170 SER A N 1
ATOM 1315 C CA . SER A 1 170 ? -12.029 -1.613 4.795 1.00 98.06 170 SER A CA 1
ATOM 1316 C C . SER A 1 170 ? -10.675 -1.236 5.383 1.00 98.06 170 SER A C 1
ATOM 1318 O O . SER A 1 170 ? -9.668 -1.912 5.151 1.00 98.06 170 SER A O 1
ATOM 1320 N N . LEU A 1 171 ? -10.659 -0.183 6.201 1.00 97.38 171 LEU A N 1
ATOM 1321 C CA . LEU A 1 171 ? -9.453 0.257 6.901 1.00 97.38 171 LEU A CA 1
ATOM 1322 C C . LEU A 1 171 ? -8.896 -0.838 7.831 1.00 97.38 171 LEU A C 1
ATOM 1324 O O . LEU A 1 171 ? -7.682 -0.986 7.960 1.00 97.38 171 LEU A O 1
ATOM 1328 N N . LEU A 1 172 ? -9.761 -1.642 8.454 1.00 97.31 172 LEU A N 1
ATOM 1329 C CA . LEU A 1 172 ? -9.356 -2.794 9.258 1.00 97.31 172 LEU A CA 1
ATOM 1330 C C . LEU A 1 172 ? -8.591 -3.810 8.410 1.00 97.31 172 LEU A C 1
ATOM 1332 O O . LEU A 1 172 ? -7.496 -4.206 8.788 1.00 97.31 172 LEU A O 1
ATOM 1336 N N . GLN A 1 173 ? -9.144 -4.197 7.257 1.00 97.94 173 GLN A N 1
ATOM 1337 C CA . GLN A 1 173 ? -8.517 -5.170 6.361 1.00 97.94 173 GLN A CA 1
ATOM 1338 C C . GLN A 1 173 ? -7.170 -4.666 5.836 1.00 97.94 173 GLN A C 1
ATOM 1340 O O . GLN A 1 173 ? -6.210 -5.426 5.800 1.00 97.94 173 GLN A O 1
ATOM 1345 N N . TYR A 1 174 ? -7.066 -3.372 5.521 1.00 98.12 174 TYR A N 1
ATOM 1346 C CA . TYR A 1 174 ? -5.796 -2.735 5.166 1.00 98.12 174 TYR A CA 1
ATOM 1347 C C . TYR A 1 174 ? -4.730 -2.899 6.267 1.00 98.12 174 TYR A C 1
ATOM 1349 O O . TYR A 1 174 ? -3.586 -3.255 5.985 1.00 98.12 174 TYR A O 1
ATOM 1357 N N . ASN A 1 175 ? -5.109 -2.718 7.538 1.00 96.75 175 ASN A N 1
ATOM 1358 C CA . ASN A 1 175 ? -4.214 -2.918 8.684 1.00 96.75 175 ASN A CA 1
ATOM 1359 C C . ASN A 1 175 ? -3.880 -4.395 8.966 1.00 96.75 175 ASN A C 1
ATOM 1361 O O . ASN A 1 175 ? -3.016 -4.682 9.797 1.00 96.75 175 ASN A O 1
ATOM 1365 N N . LEU A 1 176 ? -4.537 -5.332 8.286 1.00 97.62 176 LEU A N 1
ATOM 1366 C CA . LEU A 1 176 ? -4.272 -6.766 8.382 1.00 97.62 176 LEU A CA 1
ATOM 1367 C C . LEU A 1 176 ? -3.522 -7.318 7.160 1.00 97.62 176 LEU A C 1
ATOM 1369 O O . LEU A 1 176 ? -3.216 -8.506 7.148 1.00 97.62 176 LEU A O 1
ATOM 1373 N N . LEU A 1 177 ? -3.195 -6.484 6.162 1.00 98.00 177 LEU A N 1
ATOM 1374 C CA . LEU A 1 177 ? -2.439 -6.928 4.988 1.00 98.00 177 LEU A CA 1
ATOM 1375 C C . LEU A 1 177 ? -1.057 -7.453 5.388 1.00 98.00 177 LEU A C 1
ATOM 1377 O O . LEU A 1 177 ? -0.342 -6.804 6.167 1.00 98.00 177 LEU A O 1
ATOM 1381 N N . THR A 1 178 ? -0.693 -8.602 4.819 1.00 97.81 178 THR A N 1
ATOM 1382 C CA . THR A 1 178 ? 0.626 -9.228 4.965 1.00 97.81 178 THR A CA 1
ATOM 1383 C C . THR A 1 178 ? 1.652 -8.594 4.021 1.00 97.81 178 THR A C 1
ATOM 1385 O O . THR A 1 178 ? 1.295 -7.849 3.104 1.00 97.81 178 THR A O 1
ATOM 1388 N N . SER A 1 179 ? 2.941 -8.891 4.230 1.00 96.88 179 SER A N 1
ATOM 1389 C CA . SER A 1 179 ? 4.006 -8.412 3.334 1.00 96.88 179 SER A CA 1
ATOM 1390 C C . SER A 1 179 ? 3.764 -8.891 1.904 1.00 96.88 179 SER A C 1
ATOM 1392 O O . SER A 1 179 ? 3.752 -8.081 0.984 1.00 96.88 179 SER A O 1
ATOM 1394 N N . ASP A 1 180 ? 3.475 -10.180 1.732 1.00 97.06 180 ASP A N 1
ATOM 1395 C CA . ASP A 1 180 ? 3.287 -10.781 0.410 1.00 97.06 180 ASP A CA 1
ATOM 1396 C C . ASP A 1 180 ? 2.073 -10.198 -0.318 1.00 97.06 180 ASP A C 1
ATOM 1398 O O . ASP A 1 180 ? 2.105 -9.992 -1.529 1.00 97.06 180 ASP A O 1
ATOM 1402 N N . GLN A 1 181 ? 0.995 -9.887 0.411 1.00 97.94 181 GLN A N 1
ATOM 1403 C CA . GLN A 1 181 ? -0.173 -9.215 -0.164 1.00 97.94 181 GLN A CA 1
ATOM 1404 C C . GLN A 1 181 ? 0.174 -7.810 -0.659 1.00 97.94 181 GLN A C 1
ATOM 1406 O O . GLN A 1 181 ? -0.252 -7.426 -1.747 1.00 97.94 181 GLN A O 1
ATOM 1411 N N . LEU A 1 182 ? 0.960 -7.050 0.107 1.00 97.88 182 LEU A N 1
ATOM 1412 C CA . LEU A 1 182 ? 1.433 -5.730 -0.315 1.00 97.88 182 LEU A CA 1
ATOM 1413 C C . LEU A 1 182 ? 2.361 -5.820 -1.527 1.00 97.88 182 LEU A C 1
ATOM 1415 O O . LEU A 1 182 ? 2.283 -4.961 -2.402 1.00 97.88 182 LEU A O 1
ATOM 1419 N N . ASP A 1 183 ? 3.188 -6.861 -1.605 1.00 97.19 183 ASP A N 1
ATOM 1420 C CA . ASP A 1 183 ? 4.066 -7.088 -2.749 1.00 97.19 183 ASP A CA 1
ATOM 1421 C C . ASP A 1 183 ? 3.246 -7.412 -4.011 1.00 97.19 183 ASP A C 1
ATOM 1423 O O . ASP A 1 183 ? 3.428 -6.769 -5.046 1.00 97.19 183 ASP A O 1
ATOM 1427 N N . ARG A 1 184 ? 2.246 -8.302 -3.916 1.00 97.50 184 ARG A N 1
ATOM 1428 C CA . ARG A 1 184 ? 1.309 -8.578 -5.024 1.00 97.50 184 ARG A CA 1
ATOM 1429 C C . ARG A 1 184 ? 0.544 -7.331 -5.471 1.00 97.50 184 ARG A C 1
ATOM 1431 O O . ARG A 1 184 ? 0.437 -7.069 -6.669 1.00 97.50 184 ARG A O 1
ATOM 1438 N N . LEU A 1 185 ? 0.058 -6.531 -4.519 1.00 97.75 185 LEU A N 1
ATOM 1439 C CA . LEU A 1 185 ? -0.618 -5.265 -4.806 1.00 97.75 185 LEU A CA 1
ATOM 1440 C C . LEU A 1 185 ? 0.319 -4.278 -5.517 1.00 97.75 185 LEU A C 1
ATOM 1442 O O . LEU A 1 185 ? -0.080 -3.649 -6.496 1.00 97.75 185 LEU A O 1
ATOM 1446 N N . ALA A 1 186 ? 1.568 -4.154 -5.067 1.00 97.12 186 ALA A N 1
ATOM 1447 C CA . ALA A 1 186 ? 2.546 -3.276 -5.695 1.00 97.12 186 ALA A CA 1
ATOM 1448 C C . ALA A 1 186 ? 2.854 -3.697 -7.143 1.00 97.12 186 ALA A C 1
ATOM 1450 O O . ALA A 1 186 ? 2.900 -2.828 -8.014 1.00 97.12 186 ALA A O 1
ATOM 1451 N N . VAL A 1 187 ? 2.973 -4.999 -7.429 1.00 96.94 187 VAL A N 1
ATOM 1452 C CA . VAL A 1 187 ? 3.119 -5.505 -8.808 1.00 96.94 187 VAL A CA 1
ATOM 1453 C C . VAL A 1 187 ? 1.885 -5.172 -9.652 1.00 96.94 187 VAL A C 1
ATOM 1455 O O . VAL A 1 187 ? 2.023 -4.583 -10.724 1.00 96.94 187 VAL A O 1
ATOM 1458 N N . HIS A 1 188 ? 0.677 -5.467 -9.158 1.00 97.56 188 HIS A N 1
ATOM 1459 C CA . HIS A 1 188 ? -0.580 -5.247 -9.896 1.00 97.56 188 HIS A CA 1
ATOM 1460 C C . HIS A 1 188 ? -0.820 -3.781 -10.279 1.00 97.56 188 HIS A C 1
ATOM 1462 O O . HIS A 1 188 ? -1.348 -3.483 -11.353 1.00 97.56 188 HIS A O 1
ATOM 1468 N N . PHE A 1 189 ? -0.419 -2.856 -9.403 1.00 97.62 189 PHE A N 1
ATOM 1469 C CA . PHE A 1 189 ? -0.531 -1.411 -9.620 1.00 97.62 189 PHE A CA 1
ATOM 1470 C C . PHE A 1 189 ? 0.758 -0.767 -10.152 1.00 97.62 189 PHE A C 1
ATOM 1472 O O . PHE A 1 189 ? 0.907 0.456 -10.095 1.00 97.62 189 PHE A O 1
ATOM 1479 N N . HIS A 1 190 ? 1.684 -1.564 -10.694 1.00 97.19 190 HIS A N 1
ATOM 1480 C CA . HIS A 1 190 ? 2.916 -1.093 -11.331 1.00 97.19 190 HIS A CA 1
ATOM 1481 C C . HIS A 1 190 ? 3.789 -0.202 -10.421 1.00 97.19 190 HIS A C 1
ATOM 1483 O O . HIS A 1 190 ? 4.480 0.695 -10.900 1.00 97.19 190 HIS A O 1
ATOM 1489 N N . GLN A 1 191 ? 3.772 -0.416 -9.106 1.00 96.62 191 GLN A N 1
ATOM 1490 C CA . GLN A 1 191 ? 4.584 0.312 -8.122 1.00 96.62 191 GLN A CA 1
ATOM 1491 C C . GLN A 1 191 ? 5.919 -0.410 -7.853 1.00 96.62 191 GLN A C 1
ATOM 1493 O O . GLN A 1 191 ? 6.288 -0.675 -6.708 1.00 96.62 191 GLN A O 1
ATOM 1498 N N . VAL A 1 192 ? 6.637 -0.751 -8.926 1.00 96.44 192 VAL A N 1
ATOM 1499 C CA . VAL A 1 192 ? 7.846 -1.597 -8.919 1.00 96.44 192 VAL A CA 1
ATOM 1500 C C . VAL A 1 192 ? 9.065 -0.870 -9.496 1.00 96.44 192 VAL A C 1
ATOM 1502 O O . VAL A 1 192 ? 8.936 0.196 -10.104 1.00 96.44 192 VAL A O 1
ATOM 1505 N N . HIS A 1 193 ? 10.257 -1.435 -9.290 1.00 94.12 193 HIS A N 1
ATOM 1506 C CA . HIS A 1 193 ? 11.506 -0.985 -9.899 1.00 94.12 193 HIS A CA 1
ATOM 1507 C C . HIS A 1 193 ? 12.107 -2.068 -10.818 1.00 94.12 193 HIS A C 1
ATOM 1509 O O . HIS A 1 193 ? 12.180 -3.221 -10.395 1.00 94.12 193 HIS A O 1
ATOM 1515 N N . PRO A 1 194 ? 12.611 -1.720 -12.014 1.00 94.19 194 PRO A N 1
ATOM 1516 C CA . PRO A 1 194 ? 12.495 -0.422 -12.686 1.00 94.19 194 PRO A CA 1
ATOM 1517 C C . PRO A 1 194 ? 11.033 -0.008 -12.962 1.00 94.19 194 PRO A C 1
ATOM 1519 O O . PRO A 1 194 ? 10.168 -0.880 -13.064 1.00 94.19 194 PRO A O 1
ATOM 1522 N N . PRO A 1 195 ? 10.720 1.302 -13.053 1.00 94.00 195 PRO A N 1
ATOM 1523 C CA . PRO A 1 195 ? 9.370 1.750 -13.385 1.00 94.00 195 PRO A CA 1
ATOM 1524 C C . PRO A 1 195 ? 8.953 1.259 -14.772 1.00 94.00 195 PRO A C 1
ATOM 1526 O O . PRO A 1 195 ? 9.707 1.386 -15.735 1.00 94.00 195 PRO A O 1
ATOM 1529 N N . VAL A 1 196 ? 7.726 0.758 -14.888 1.00 94.62 196 VAL A N 1
ATOM 1530 C CA . VAL A 1 196 ? 7.151 0.304 -16.161 1.00 94.62 196 VAL A CA 1
ATOM 1531 C C . VAL A 1 196 ? 6.215 1.368 -16.732 1.00 94.62 196 VAL A C 1
ATOM 1533 O O . VAL A 1 196 ? 5.839 2.320 -16.047 1.00 94.62 196 VAL A O 1
ATOM 1536 N N . ARG A 1 197 ? 5.782 1.221 -17.991 1.00 95.50 197 ARG A N 1
ATOM 1537 C CA . ARG A 1 197 ? 4.890 2.203 -18.644 1.00 95.50 197 ARG A CA 1
ATOM 1538 C C . ARG A 1 197 ? 3.626 2.493 -17.821 1.00 95.50 197 ARG A C 1
ATOM 1540 O O . ARG A 1 197 ? 3.260 3.655 -17.668 1.00 95.50 197 ARG A O 1
ATOM 1547 N N . GLY A 1 198 ? 3.024 1.458 -17.229 1.00 93.94 198 GLY A N 1
ATOM 1548 C CA . GLY A 1 198 ? 1.838 1.586 -16.374 1.00 93.94 198 GLY A CA 1
ATOM 1549 C C . GLY A 1 198 ? 2.066 2.418 -15.106 1.00 93.94 198 GLY A C 1
ATOM 1550 O O . GLY A 1 198 ? 1.136 3.070 -14.635 1.00 93.94 198 GLY A O 1
ATOM 1551 N N . SER A 1 199 ? 3.299 2.488 -14.586 1.00 95.88 199 SER A N 1
ATOM 1552 C CA . SER A 1 199 ? 3.645 3.284 -13.398 1.00 95.88 199 SER A CA 1
ATOM 1553 C C . SER A 1 199 ? 3.380 4.779 -13.599 1.00 95.88 199 SER A C 1
ATOM 1555 O O . SER A 1 199 ? 3.080 5.490 -12.641 1.00 95.88 199 SER A O 1
ATOM 1557 N N . PHE A 1 200 ? 3.487 5.268 -14.838 1.00 95.88 200 PHE A N 1
ATOM 1558 C CA . PHE A 1 200 ? 3.292 6.678 -15.187 1.00 95.88 200 PHE A CA 1
ATOM 1559 C C . PHE A 1 200 ? 1.820 7.063 -15.371 1.00 95.88 200 PHE A C 1
ATOM 1561 O O . PHE A 1 200 ? 1.519 8.244 -15.512 1.00 95.88 200 PHE A O 1
ATOM 1568 N N . TRP A 1 201 ? 0.901 6.093 -15.369 1.00 96.00 201 TRP A N 1
ATOM 1569 C CA . TRP A 1 201 ? -0.535 6.346 -15.530 1.00 96.00 201 TRP A CA 1
ATOM 1570 C C . TRP A 1 201 ? -1.236 6.654 -14.204 1.00 96.00 201 TRP A C 1
ATOM 1572 O O . TRP A 1 201 ? -2.395 7.062 -14.201 1.00 96.00 201 TRP A O 1
ATOM 1582 N N . TYR A 1 202 ? -0.540 6.484 -13.078 1.00 95.69 202 TYR A N 1
ATOM 1583 C CA . TYR A 1 202 ? -1.069 6.812 -11.760 1.00 95.69 202 TYR A CA 1
ATOM 1584 C C . TYR A 1 202 ? -0.644 8.223 -11.331 1.00 95.69 202 TYR A C 1
ATOM 1586 O O . TYR A 1 202 ? 0.523 8.587 -11.491 1.00 95.69 202 TYR A O 1
ATOM 1594 N N . PRO A 1 203 ? -1.551 9.013 -10.727 1.00 93.50 203 PRO A N 1
ATOM 1595 C CA . PRO A 1 203 ? -1.243 10.375 -10.286 1.00 93.50 203 PRO A CA 1
ATOM 1596 C C . PRO A 1 203 ? -0.262 10.406 -9.106 1.00 93.50 203 PRO A C 1
ATOM 1598 O O . PRO A 1 203 ? 0.477 11.374 -8.930 1.00 93.50 203 PRO A O 1
ATOM 1601 N N . VAL A 1 204 ? -0.246 9.345 -8.296 1.00 93.12 204 VAL A N 1
ATOM 1602 C CA . VAL A 1 204 ? 0.641 9.188 -7.142 1.00 93.12 204 VAL A CA 1
ATOM 1603 C C . VAL A 1 204 ? 1.557 7.999 -7.397 1.00 93.12 204 VAL A C 1
ATOM 1605 O O . VAL A 1 204 ? 1.091 6.906 -7.704 1.00 93.12 204 VAL A O 1
ATOM 1608 N N . ARG A 1 205 ? 2.866 8.215 -7.242 1.00 91.50 205 ARG A N 1
ATOM 1609 C CA . ARG A 1 205 ? 3.888 7.163 -7.284 1.00 91.50 205 ARG A CA 1
ATOM 1610 C C . ARG A 1 205 ? 4.533 7.030 -5.919 1.00 91.50 205 ARG A C 1
ATOM 1612 O O . ARG A 1 205 ? 4.763 8.033 -5.239 1.00 91.50 205 ARG A O 1
ATOM 1619 N N . ILE A 1 206 ? 4.845 5.802 -5.540 1.00 93.31 206 ILE A N 1
ATOM 1620 C CA . ILE A 1 206 ? 5.533 5.504 -4.284 1.00 93.31 206 ILE A CA 1
ATOM 1621 C C . ILE A 1 206 ? 6.966 5.081 -4.556 1.00 93.31 206 ILE A C 1
ATOM 1623 O O . ILE A 1 206 ? 7.304 4.670 -5.663 1.00 93.31 206 ILE A O 1
ATOM 1627 N N . VAL A 1 207 ? 7.821 5.194 -3.539 1.00 93.31 207 VAL A N 1
ATOM 1628 C CA . VAL A 1 207 ? 9.175 4.643 -3.622 1.00 93.31 207 VAL A CA 1
ATOM 1629 C C . VAL A 1 207 ? 9.040 3.119 -3.690 1.00 93.31 207 VAL A C 1
ATOM 1631 O O . VAL A 1 207 ? 8.545 2.533 -2.721 1.00 93.31 207 VAL A O 1
ATOM 1634 N N . PRO A 1 208 ? 9.444 2.467 -4.791 1.00 93.69 208 PRO A N 1
ATOM 1635 C CA . PRO A 1 208 ? 9.304 1.025 -4.924 1.00 93.69 208 PRO A CA 1
ATOM 1636 C C . PRO A 1 208 ? 10.192 0.310 -3.901 1.00 93.69 208 PRO A C 1
ATOM 1638 O O . PRO A 1 208 ? 11.268 0.790 -3.540 1.00 93.69 208 PRO A O 1
ATOM 1641 N N . TRP A 1 209 ? 9.715 -0.828 -3.408 1.00 95.31 209 TRP A N 1
ATOM 1642 C CA . TRP A 1 209 ? 10.488 -1.771 -2.586 1.00 95.31 209 TRP A CA 1
ATOM 1643 C C . TRP A 1 209 ? 10.611 -3.144 -3.249 1.00 95.31 209 TRP A C 1
ATOM 1645 O O . TRP A 1 209 ? 11.186 -4.054 -2.670 1.00 95.31 209 TRP A O 1
ATOM 1655 N N . LEU A 1 210 ? 10.057 -3.299 -4.450 1.00 95.31 210 LEU A N 1
ATOM 1656 C CA . LEU A 1 210 ? 10.226 -4.482 -5.278 1.00 95.31 210 LEU A CA 1
ATOM 1657 C C . LEU A 1 210 ? 11.180 -4.141 -6.405 1.00 95.31 210 LEU A C 1
ATOM 1659 O O . LEU A 1 210 ? 10.984 -3.133 -7.094 1.00 95.31 210 LEU A O 1
ATOM 1663 N N . ARG A 1 211 ? 12.186 -4.988 -6.585 1.00 93.75 211 ARG A N 1
ATOM 1664 C CA . ARG A 1 211 ? 13.102 -4.930 -7.716 1.00 93.75 211 ARG A CA 1
ATOM 1665 C C . ARG A 1 211 ? 12.906 -6.166 -8.570 1.00 93.75 211 ARG A C 1
ATOM 1667 O O . ARG A 1 211 ? 12.710 -7.255 -8.045 1.00 93.75 211 ARG A O 1
ATOM 1674 N N . TRP A 1 212 ? 12.917 -5.976 -9.878 1.00 91.50 212 TRP A N 1
ATOM 1675 C CA . TRP A 1 212 ? 13.048 -7.087 -10.803 1.00 91.50 212 TRP A CA 1
ATOM 1676 C C . TRP A 1 212 ? 14.466 -7.650 -10.695 1.00 91.50 212 TRP A C 1
ATOM 1678 O O . TRP A 1 212 ? 15.427 -6.885 -10.801 1.00 91.50 212 TRP A O 1
ATOM 1688 N N . ASP A 1 213 ? 14.580 -8.948 -10.438 1.00 91.75 213 ASP A N 1
ATOM 1689 C CA . ASP A 1 213 ? 15.848 -9.666 -10.416 1.00 91.75 213 ASP A CA 1
ATOM 1690 C C . ASP A 1 213 ? 15.831 -10.775 -11.476 1.00 91.75 213 ASP A C 1
ATOM 1692 O O . ASP A 1 213 ? 14.914 -11.597 -11.518 1.00 91.75 213 ASP A O 1
ATOM 1696 N N . ASP A 1 214 ? 16.848 -10.764 -12.338 1.00 88.69 214 ASP A N 1
ATOM 1697 C CA . ASP A 1 214 ? 17.064 -11.724 -13.428 1.00 88.69 214 ASP A CA 1
ATOM 1698 C C . ASP A 1 214 ? 18.171 -12.743 -13.100 1.00 88.69 214 ASP A C 1
ATOM 1700 O O . ASP A 1 214 ? 18.561 -13.539 -13.958 1.00 88.69 214 ASP A O 1
ATOM 1704 N N . SER A 1 215 ? 18.699 -12.724 -11.872 1.00 86.75 215 SER A N 1
ATOM 1705 C CA . SER A 1 215 ? 19.846 -13.539 -11.460 1.00 86.75 215 SER A CA 1
ATOM 1706 C C . SER A 1 215 ? 19.601 -15.059 -11.541 1.00 86.75 215 SER A C 1
ATOM 1708 O O . SER A 1 215 ? 20.524 -15.803 -11.875 1.00 86.75 215 SER A O 1
ATOM 1710 N N . ASP A 1 216 ? 18.360 -15.526 -11.359 1.00 82.88 216 ASP A N 1
ATOM 1711 C CA . ASP A 1 216 ? 17.970 -16.950 -11.333 1.00 82.88 216 ASP A CA 1
ATOM 1712 C C . ASP A 1 216 ? 17.799 -17.602 -12.729 1.00 82.88 216 ASP A C 1
ATOM 1714 O O . ASP A 1 216 ? 16.883 -18.393 -12.985 1.00 82.88 216 ASP A O 1
ATOM 1718 N N . GLY A 1 217 ? 18.689 -17.293 -13.677 1.00 75.62 217 GLY A N 1
ATOM 1719 C CA . GLY A 1 217 ? 18.840 -18.082 -14.909 1.00 75.62 217 GLY A CA 1
ATOM 1720 C C . GLY A 1 217 ? 17.631 -18.068 -15.857 1.00 75.62 217 GLY A C 1
ATOM 1721 O O . GLY A 1 217 ? 17.358 -19.065 -16.527 1.00 75.62 217 GLY A O 1
ATOM 1722 N N . GLY A 1 218 ? 16.903 -16.949 -15.927 1.00 76.81 218 GLY A N 1
ATOM 1723 C CA . GLY A 1 218 ? 15.826 -16.724 -16.904 1.00 76.81 218 GLY A CA 1
ATOM 1724 C C . GLY A 1 218 ? 14.401 -16.874 -16.365 1.00 76.81 218 GLY A C 1
ATOM 1725 O O . GLY A 1 218 ? 13.446 -16.637 -17.105 1.00 76.81 218 GLY A O 1
ATOM 1726 N N . LYS A 1 219 ? 14.227 -17.204 -15.080 1.00 81.62 219 LYS A N 1
ATOM 1727 C CA . LYS A 1 219 ? 12.944 -17.043 -14.374 1.00 81.62 219 LYS A CA 1
ATOM 1728 C C . LYS A 1 219 ? 12.943 -15.728 -13.600 1.00 81.62 219 LYS A C 1
ATOM 1730 O O . LYS A 1 219 ? 12.839 -15.733 -12.379 1.00 81.62 219 LYS A O 1
ATOM 1735 N N . GLY A 1 220 ? 13.106 -14.621 -14.324 1.00 82.31 220 GLY A N 1
ATOM 1736 C CA . GLY A 1 220 ? 13.085 -13.291 -13.725 1.00 82.31 220 GLY A CA 1
ATOM 1737 C C . GLY A 1 220 ? 11.824 -13.090 -12.883 1.00 82.31 220 GLY A C 1
ATOM 1738 O O . GLY A 1 220 ? 10.728 -13.527 -13.261 1.00 82.31 220 GLY A O 1
ATOM 1739 N N . GLY A 1 221 ? 11.993 -12.483 -11.713 1.00 89.75 221 GLY A N 1
ATOM 1740 C CA . GLY A 1 221 ? 10.925 -12.296 -10.741 1.00 89.75 221 GLY A CA 1
ATOM 1741 C C . GLY A 1 221 ? 11.077 -10.996 -9.968 1.00 89.75 221 GLY A C 1
ATOM 1742 O O . GLY A 1 221 ? 12.164 -10.436 -9.845 1.00 89.75 221 GLY A O 1
ATOM 1743 N N . TYR A 1 222 ? 9.966 -10.498 -9.425 1.00 89.50 222 TYR A N 1
ATOM 1744 C CA . TYR A 1 222 ? 10.024 -9.383 -8.486 1.00 89.50 222 TYR A CA 1
ATOM 1745 C C . TYR A 1 222 ? 10.455 -9.895 -7.114 1.00 89.50 222 TYR A C 1
ATOM 1747 O O . TYR A 1 222 ? 9.710 -10.619 -6.455 1.00 89.50 222 TYR A O 1
ATOM 1755 N N . VAL A 1 223 ? 11.638 -9.474 -6.679 1.00 89.31 223 VAL A N 1
ATOM 1756 C CA . VAL A 1 223 ? 12.178 -9.755 -5.352 1.00 89.31 223 VAL A CA 1
ATOM 1757 C C . VAL A 1 223 ? 11.975 -8.524 -4.472 1.00 89.31 223 VAL A C 1
ATOM 1759 O O . VAL A 1 223 ? 12.284 -7.386 -4.846 1.00 89.31 223 VAL A O 1
ATOM 1762 N N . GLY A 1 224 ? 11.380 -8.746 -3.302 1.00 87.88 224 GLY A N 1
ATOM 1763 C CA . GLY A 1 224 ? 11.193 -7.713 -2.292 1.00 87.88 224 GLY A CA 1
ATOM 1764 C C . GLY A 1 224 ? 12.512 -7.353 -1.627 1.00 87.88 224 GLY A C 1
ATOM 1765 O O . GLY A 1 224 ? 13.305 -8.226 -1.289 1.00 87.88 224 GLY A O 1
ATOM 1766 N N . ASP A 1 225 ? 12.722 -6.063 -1.396 1.00 85.75 225 ASP A N 1
ATOM 1767 C CA . ASP A 1 225 ? 13.803 -5.590 -0.546 1.00 85.75 225 ASP A CA 1
ATOM 1768 C C . ASP A 1 225 ? 13.545 -6.059 0.894 1.00 85.75 225 ASP A C 1
ATOM 1770 O O . ASP A 1 225 ? 12.591 -5.619 1.545 1.00 85.75 225 ASP A O 1
ATOM 1774 N N . VAL A 1 226 ? 14.381 -6.987 1.367 1.00 83.25 226 VAL A N 1
ATOM 1775 C CA . VAL A 1 226 ? 14.296 -7.583 2.709 1.00 83.25 226 VAL A CA 1
ATOM 1776 C C . VAL A 1 226 ? 14.464 -6.511 3.793 1.00 83.25 226 VAL A C 1
ATOM 1778 O O . VAL A 1 226 ? 13.940 -6.662 4.895 1.00 83.25 226 VAL A O 1
ATOM 1781 N N . GLU A 1 227 ? 15.123 -5.391 3.476 1.00 87.44 227 GLU A N 1
ATOM 1782 C CA . GLU A 1 227 ? 15.307 -4.265 4.396 1.00 87.44 227 GLU A CA 1
ATOM 1783 C C . GLU A 1 227 ? 13.986 -3.514 4.663 1.00 87.44 227 GLU A C 1
ATOM 1785 O O . GLU A 1 227 ? 13.808 -2.872 5.702 1.00 87.44 227 GLU A O 1
ATOM 1790 N N . VAL A 1 228 ? 13.010 -3.595 3.749 1.00 92.00 228 VAL A N 1
ATOM 1791 C CA . VAL A 1 228 ? 11.766 -2.826 3.856 1.00 92.00 228 VAL A CA 1
ATOM 1792 C C . VAL A 1 228 ? 10.729 -3.589 4.677 1.00 92.00 228 VAL A C 1
ATOM 1794 O O . VAL A 1 228 ? 9.972 -4.419 4.172 1.00 92.00 228 VAL A O 1
ATOM 1797 N N . GLY A 1 229 ? 10.639 -3.236 5.959 1.00 94.12 229 GLY A N 1
ATOM 1798 C CA . GLY A 1 229 ? 9.658 -3.805 6.883 1.00 94.12 229 GLY A CA 1
ATOM 1799 C C . GLY A 1 229 ? 8.191 -3.578 6.479 1.00 94.12 229 GLY A C 1
ATOM 1800 O O . GLY A 1 229 ? 7.843 -2.609 5.795 1.00 94.12 229 GLY A O 1
ATOM 1801 N N . LEU A 1 230 ? 7.308 -4.455 6.976 1.00 95.31 230 LEU A N 1
ATOM 1802 C CA . LEU A 1 230 ? 5.865 -4.473 6.688 1.00 95.31 230 LEU A CA 1
ATOM 1803 C C . LEU A 1 230 ? 5.187 -3.107 6.866 1.00 95.31 230 LEU A C 1
ATOM 1805 O O . LEU A 1 230 ? 4.415 -2.676 6.013 1.00 95.31 230 LEU A O 1
ATOM 1809 N N . GLU A 1 231 ? 5.490 -2.415 7.962 1.00 94.56 231 GLU A N 1
ATOM 1810 C CA . GLU A 1 231 ? 4.903 -1.110 8.278 1.00 94.56 231 GLU A CA 1
ATOM 1811 C C . GLU A 1 231 ? 5.292 -0.044 7.243 1.00 94.56 231 GLU A C 1
ATOM 1813 O O . GLU A 1 231 ? 4.469 0.785 6.854 1.00 94.56 231 GLU A O 1
ATOM 1818 N N . VAL A 1 232 ? 6.525 -0.095 6.727 1.00 94.44 232 VAL A N 1
ATOM 1819 C CA . VAL A 1 232 ? 6.976 0.816 5.669 1.00 94.44 232 VAL A CA 1
ATOM 1820 C C . VAL A 1 232 ? 6.226 0.514 4.379 1.00 94.44 232 VAL A C 1
ATOM 1822 O O . VAL A 1 232 ? 5.661 1.441 3.799 1.00 94.44 232 VAL A O 1
ATOM 1825 N N . LYS A 1 233 ? 6.154 -0.761 3.962 1.00 95.81 233 LYS A N 1
ATOM 1826 C CA . LYS A 1 233 ? 5.384 -1.186 2.776 1.00 95.81 233 LYS A CA 1
ATOM 1827 C C . LYS A 1 233 ? 3.930 -0.724 2.874 1.00 95.81 233 LYS A C 1
ATOM 1829 O O . LYS A 1 233 ? 3.399 -0.130 1.935 1.00 95.81 233 LYS A O 1
ATOM 1834 N N . ARG A 1 234 ? 3.313 -0.916 4.044 1.00 96.88 234 ARG A N 1
ATOM 1835 C CA . ARG A 1 234 ? 1.941 -0.494 4.332 1.00 96.88 234 ARG A CA 1
ATOM 1836 C C . ARG A 1 234 ? 1.789 1.012 4.176 1.00 96.88 234 ARG A C 1
ATOM 1838 O O . ARG A 1 234 ? 0.955 1.426 3.389 1.00 96.88 234 ARG A O 1
ATOM 1845 N N . ARG A 1 235 ? 2.626 1.835 4.817 1.00 95.50 235 ARG A N 1
ATOM 1846 C CA . ARG A 1 235 ? 2.580 3.306 4.669 1.00 95.50 235 ARG A CA 1
ATOM 1847 C C . ARG A 1 235 ? 2.749 3.757 3.224 1.00 95.50 235 ARG A C 1
ATOM 1849 O O . ARG A 1 235 ? 2.009 4.630 2.770 1.00 95.50 235 ARG A O 1
ATOM 1856 N N . ARG A 1 236 ? 3.680 3.149 2.481 1.00 95.56 236 ARG A N 1
ATOM 1857 C CA . ARG A 1 236 ? 3.869 3.459 1.057 1.00 95.56 236 ARG A CA 1
ATOM 1858 C C . ARG A 1 236 ? 2.581 3.184 0.296 1.00 95.56 236 ARG A C 1
ATOM 1860 O O . ARG A 1 236 ? 2.056 4.082 -0.354 1.00 95.56 236 ARG A O 1
ATOM 1867 N N . PHE A 1 237 ? 2.028 1.986 0.443 1.00 97.06 237 PHE A N 1
ATOM 1868 C CA . PHE A 1 237 ? 0.788 1.613 -0.222 1.00 97.06 237 PHE A CA 1
ATOM 1869 C C . PHE A 1 237 ? -0.411 2.466 0.232 1.00 97.06 237 PHE A C 1
ATOM 1871 O O . PHE A 1 237 ? -1.201 2.905 -0.596 1.00 97.06 237 PHE A O 1
ATOM 1878 N N . GLY A 1 238 ? -0.510 2.800 1.519 1.00 96.88 238 GLY A N 1
ATOM 1879 C CA . GLY A 1 238 ? -1.514 3.711 2.066 1.00 96.88 238 GLY A CA 1
ATOM 1880 C C . GLY A 1 238 ? -1.490 5.080 1.397 1.00 96.88 238 GLY A C 1
ATOM 1881 O O . GLY A 1 238 ? -2.535 5.590 0.999 1.00 96.88 238 GLY A O 1
ATOM 1882 N N . ARG A 1 239 ? -0.295 5.643 1.184 1.00 95.69 239 ARG A N 1
ATOM 1883 C CA . ARG A 1 239 ? -0.118 6.894 0.436 1.00 95.69 239 ARG A CA 1
ATOM 1884 C C . ARG A 1 239 ? -0.562 6.758 -1.021 1.00 95.69 239 ARG A C 1
ATOM 1886 O O . ARG A 1 239 ? -1.189 7.678 -1.539 1.00 95.69 239 ARG A O 1
ATOM 1893 N N . PHE A 1 240 ? -0.254 5.633 -1.670 1.00 96.44 240 PHE A N 1
ATOM 1894 C CA . PHE A 1 240 ? -0.679 5.360 -3.047 1.00 96.44 240 PHE A CA 1
ATOM 1895 C C . PHE A 1 240 ? -2.204 5.387 -3.195 1.00 96.44 240 PHE A C 1
ATOM 1897 O O . PHE A 1 240 ? -2.719 6.008 -4.120 1.00 96.44 240 PHE A O 1
ATOM 1904 N N . ILE A 1 241 ? -2.924 4.780 -2.248 1.00 96.44 241 ILE A N 1
ATOM 1905 C CA . ILE A 1 241 ? -4.392 4.729 -2.263 1.00 96.44 241 ILE A CA 1
ATOM 1906 C C . ILE A 1 241 ? -5.063 5.962 -1.624 1.00 96.44 241 ILE A C 1
ATOM 1908 O O . ILE A 1 241 ? -6.285 6.002 -1.502 1.00 96.44 241 ILE A O 1
ATOM 1912 N N . GLY A 1 242 ? -4.285 6.969 -1.209 1.00 95.19 242 GLY A N 1
ATOM 1913 C CA . GLY A 1 242 ? -4.798 8.232 -0.671 1.00 95.19 242 GLY A CA 1
ATOM 1914 C C . GLY A 1 242 ? -5.248 8.194 0.796 1.00 95.19 242 GLY A C 1
ATOM 1915 O O . GLY A 1 242 ? -6.042 9.042 1.209 1.00 95.19 242 GLY A O 1
ATOM 1916 N N . LEU A 1 243 ? -4.766 7.241 1.601 1.00 95.12 243 LEU A N 1
ATOM 1917 C CA . LEU A 1 243 ? -5.009 7.240 3.045 1.00 95.12 243 LEU A CA 1
ATOM 1918 C C . LEU A 1 243 ? -4.193 8.334 3.742 1.00 95.12 243 LEU A C 1
ATOM 1920 O O . LEU A 1 243 ? -2.974 8.426 3.585 1.00 95.12 243 LEU A O 1
ATOM 1924 N N . ARG A 1 244 ? -4.882 9.128 4.568 1.00 91.50 244 ARG A N 1
ATOM 1925 C CA . ARG A 1 244 ? -4.272 10.159 5.419 1.00 91.50 244 ARG A CA 1
ATOM 1926 C C . ARG A 1 244 ? -3.454 9.530 6.547 1.00 91.50 244 ARG A C 1
ATOM 1928 O O . ARG A 1 244 ? -3.819 8.474 7.061 1.00 91.50 244 ARG A O 1
ATOM 1935 N N . GLY A 1 245 ? -2.382 10.199 6.961 1.00 87.81 245 GLY A N 1
ATOM 1936 C CA . GLY A 1 245 ? -1.461 9.720 7.998 1.00 87.81 245 GLY A CA 1
ATOM 1937 C C . GLY A 1 245 ? -0.406 8.736 7.482 1.00 87.81 245 GLY A C 1
ATOM 1938 O O . GLY A 1 245 ? 0.389 8.224 8.266 1.00 87.81 245 GLY A O 1
ATOM 1939 N N . CYS A 1 246 ? -0.380 8.476 6.171 1.00 88.81 246 CYS A N 1
ATOM 1940 C CA . CYS A 1 246 ? 0.613 7.633 5.501 1.00 88.81 246 CYS A CA 1
ATOM 1941 C C . CYS A 1 246 ? 1.679 8.458 4.748 1.00 88.81 246 CYS A C 1
ATOM 1943 O O . CYS A 1 246 ? 2.501 7.904 4.018 1.00 88.81 246 CYS A O 1
ATOM 1945 N N . GLU A 1 247 ? 1.681 9.786 4.903 1.00 78.50 247 GLU A N 1
ATOM 1946 C CA . GLU A 1 247 ? 2.570 10.704 4.182 1.00 78.50 247 GLU A CA 1
ATOM 1947 C C . GLU A 1 247 ? 3.993 10.804 4.768 1.00 78.50 247 GLU A C 1
ATOM 1949 O O . GLU A 1 247 ? 4.846 11.432 4.145 1.00 78.50 247 GLU A O 1
ATOM 1954 N N . GLY A 1 248 ? 4.250 10.174 5.923 1.00 66.06 248 GLY A N 1
ATOM 1955 C CA . GLY A 1 248 ? 5.477 10.320 6.714 1.00 66.06 248 GLY A CA 1
ATOM 1956 C C . GLY A 1 248 ? 6.790 10.072 5.956 1.00 66.06 248 GLY A C 1
ATOM 1957 O O . GLY A 1 248 ? 6.898 9.170 5.124 1.00 66.06 248 GLY A O 1
ATOM 1958 N N . ASP A 1 249 ? 7.785 10.898 6.281 1.00 55.53 249 ASP A N 1
ATOM 1959 C CA . ASP A 1 249 ? 8.996 11.144 5.499 1.00 55.53 249 ASP A CA 1
ATOM 1960 C C . ASP A 1 249 ? 9.865 9.905 5.254 1.00 55.53 249 ASP A C 1
ATOM 1962 O O . ASP A 1 249 ? 10.559 9.406 6.139 1.00 55.53 249 ASP A O 1
ATOM 1966 N N . TYR A 1 250 ? 9.961 9.507 3.985 1.00 57.81 250 TYR A N 1
ATOM 1967 C CA . TYR A 1 250 ? 10.909 8.505 3.478 1.00 57.81 250 TYR A CA 1
ATOM 1968 C C . TYR A 1 250 ? 12.392 8.924 3.573 1.00 57.81 250 TYR A C 1
ATOM 1970 O O . TYR A 1 250 ? 13.249 8.267 2.987 1.00 57.81 250 TYR A O 1
ATOM 1978 N N . HIS A 1 251 ? 12.712 10.010 4.286 1.00 50.16 251 HIS A N 1
ATOM 1979 C CA . HIS A 1 251 ? 14.029 10.648 4.260 1.00 50.16 251 HIS A CA 1
ATOM 1980 C C . HIS A 1 251 ? 14.784 10.701 5.598 1.00 50.16 251 HIS A C 1
ATOM 1982 O O . HIS A 1 251 ? 15.956 11.068 5.585 1.00 50.16 251 HIS A O 1
ATOM 1988 N N . HIS A 1 252 ? 14.208 10.292 6.734 1.00 47.72 252 HIS A N 1
ATOM 1989 C CA . HIS A 1 252 ? 14.880 10.499 8.031 1.00 47.72 252 HIS A CA 1
ATOM 1990 C C . HIS A 1 252 ? 15.765 9.344 8.537 1.00 47.72 252 HIS A C 1
ATOM 1992 O O . HIS A 1 252 ? 16.557 9.558 9.450 1.00 47.72 252 HIS A O 1
ATOM 1998 N N . SER A 1 253 ? 15.755 8.162 7.913 1.00 49.44 253 SER A N 1
ATOM 1999 C CA . SER A 1 253 ? 16.613 7.044 8.363 1.00 49.44 253 SER A CA 1
ATOM 2000 C C . SER A 1 253 ? 18.029 7.039 7.768 1.00 49.44 253 SER A C 1
ATOM 2002 O O . SER A 1 253 ? 18.862 6.263 8.215 1.00 49.44 253 SER A O 1
ATOM 2004 N N . ARG A 1 254 ? 18.352 7.917 6.803 1.00 47.72 254 ARG A N 1
ATOM 2005 C CA . ARG A 1 254 ? 19.728 8.073 6.265 1.00 47.72 254 ARG A CA 1
ATOM 2006 C C . ARG A 1 254 ? 20.415 9.381 6.686 1.00 47.72 254 ARG A C 1
ATOM 2008 O O . ARG A 1 254 ? 21.413 9.777 6.091 1.00 47.72 254 ARG A O 1
ATOM 2015 N N . GLY A 1 255 ? 19.876 10.058 7.706 1.00 42.50 255 GLY A N 1
ATOM 2016 C CA . GLY A 1 255 ? 20.310 11.387 8.149 1.00 42.50 255 GLY A CA 1
ATOM 2017 C C . GLY A 1 255 ? 20.897 11.481 9.560 1.00 42.50 255 GLY A C 1
ATOM 2018 O O . GLY A 1 255 ? 21.411 12.542 9.903 1.00 42.50 255 GLY A O 1
ATOM 2019 N N . ARG A 1 256 ? 20.908 10.409 10.368 1.00 45.00 256 ARG A N 1
ATOM 2020 C CA . ARG A 1 256 ? 21.823 10.327 11.522 1.00 45.00 256 ARG A CA 1
ATOM 2021 C C . ARG A 1 256 ? 23.211 9.955 11.008 1.00 45.00 256 ARG A C 1
ATOM 2023 O O . ARG A 1 256 ? 23.698 8.843 11.159 1.00 45.00 256 ARG A O 1
ATOM 2030 N N . LYS A 1 257 ? 23.823 10.922 10.329 1.00 44.69 257 LYS A N 1
ATOM 2031 C CA . LYS A 1 257 ? 25.245 10.920 10.026 1.00 44.69 257 LYS A CA 1
ATOM 2032 C C . LYS A 1 257 ? 25.964 11.173 11.350 1.00 44.69 257 LYS A C 1
ATOM 2034 O O . LYS A 1 257 ? 26.077 12.312 11.795 1.00 44.69 257 LYS A O 1
ATOM 2039 N N . LEU A 1 258 ? 26.389 10.088 11.990 1.00 49.53 258 LEU A N 1
ATOM 2040 C CA . LEU A 1 258 ? 27.570 10.090 12.845 1.00 49.53 258 LEU A CA 1
ATOM 2041 C C . LEU A 1 258 ? 28.680 10.878 12.123 1.00 49.53 258 LEU A C 1
ATOM 2043 O O . LEU A 1 258 ? 28.883 10.705 10.922 1.00 49.53 258 LEU A O 1
ATOM 2047 N N . GLY A 1 259 ? 29.365 11.764 12.841 1.00 47.31 259 GLY A N 1
ATOM 2048 C CA . GLY A 1 259 ? 30.649 12.308 12.401 1.00 47.31 259 GLY A CA 1
ATOM 2049 C C . GLY A 1 259 ? 30.598 13.394 11.322 1.00 47.31 259 GLY A C 1
ATOM 2050 O O . GLY A 1 259 ? 30.742 13.150 10.125 1.00 47.31 259 GLY A O 1
ATOM 2051 N N . ARG A 1 260 ? 30.576 14.652 11.761 1.00 43.66 260 ARG A N 1
ATOM 2052 C CA . ARG A 1 260 ? 31.388 15.680 11.097 1.00 43.66 260 ARG A CA 1
ATOM 2053 C C . ARG A 1 260 ? 32.008 16.578 12.156 1.00 43.66 260 ARG A C 1
ATOM 2055 O O . ARG A 1 260 ? 31.719 17.770 12.242 1.00 43.66 260 ARG A O 1
ATOM 2062 N N . GLY A 1 261 ? 32.852 15.939 12.969 1.00 44.44 261 GLY A N 1
ATOM 2063 C CA . GLY A 1 261 ? 33.889 16.606 13.736 1.00 44.44 261 GLY A CA 1
ATOM 2064 C C . GLY A 1 261 ? 34.640 17.540 12.799 1.00 44.44 261 GLY A C 1
ATOM 2065 O O . GLY A 1 261 ? 35.158 17.151 11.750 1.00 44.44 261 GLY A O 1
ATOM 2066 N N . LYS A 1 262 ? 34.582 18.821 13.129 1.00 45.00 262 LYS A N 1
ATOM 2067 C CA . LYS A 1 262 ? 35.282 19.881 12.429 1.00 45.00 262 LYS A CA 1
ATOM 2068 C C . LYS A 1 262 ? 36.744 19.767 12.845 1.00 45.00 262 LYS A C 1
ATOM 2070 O O . LYS A 1 262 ? 37.135 20.345 13.851 1.00 45.00 262 LYS A O 1
ATOM 2075 N N . GLY A 1 263 ? 37.500 18.974 12.083 1.00 40.03 263 GLY A N 1
ATOM 2076 C CA . GLY A 1 263 ? 38.946 18.835 12.199 1.00 40.03 263 GLY A CA 1
ATOM 2077 C C . GLY A 1 263 ? 39.601 20.210 12.238 1.00 40.03 263 GLY A C 1
ATOM 2078 O O . GLY A 1 263 ? 39.557 20.978 11.272 1.00 40.03 263 GLY A O 1
ATOM 2079 N N . ARG A 1 264 ? 40.136 20.526 13.412 1.00 49.06 264 ARG A N 1
ATOM 2080 C CA . ARG A 1 264 ? 41.029 21.643 13.664 1.00 49.06 264 ARG A CA 1
ATOM 2081 C C . ARG A 1 264 ? 42.361 21.265 13.022 1.00 49.06 264 ARG A C 1
ATOM 2083 O O . ARG A 1 264 ? 42.966 20.269 13.385 1.00 49.06 264 ARG A O 1
ATOM 2090 N N . ARG A 1 265 ? 42.739 22.041 12.011 1.00 47.62 265 ARG A N 1
ATOM 2091 C CA . ARG A 1 265 ? 44.047 22.036 11.358 1.00 47.62 265 ARG A CA 1
ATOM 2092 C C . ARG A 1 265 ? 45.118 22.295 12.419 1.00 47.62 265 ARG A C 1
ATOM 2094 O O . ARG A 1 265 ? 45.171 23.408 12.939 1.00 47.62 265 ARG A O 1
ATOM 2101 N N . GLU A 1 266 ? 45.920 21.286 12.720 1.00 49.94 266 GLU A N 1
ATOM 2102 C CA . GLU A 1 266 ? 47.186 21.425 13.432 1.00 49.94 266 GLU A CA 1
ATOM 2103 C C . GLU A 1 266 ? 48.289 20.947 12.488 1.00 49.94 266 GLU A C 1
ATOM 2105 O O . GLU A 1 266 ? 48.169 19.933 11.804 1.00 49.94 266 GLU A O 1
ATOM 2110 N N . GLU A 1 267 ? 49.269 21.820 12.341 1.00 52.12 267 GLU A N 1
ATOM 2111 C CA . GLU A 1 267 ? 50.397 21.779 11.429 1.00 52.12 267 GLU A CA 1
ATOM 2112 C C . GLU A 1 267 ? 51.561 21.231 12.253 1.00 52.12 267 GLU A C 1
ATOM 2114 O O . GLU A 1 267 ? 52.018 21.917 13.162 1.00 52.12 267 GLU A O 1
ATOM 2119 N N . VAL A 1 268 ? 51.981 19.987 12.007 1.00 47.62 268 VAL A N 1
ATOM 2120 C CA . VAL A 1 268 ? 53.173 19.403 12.638 1.00 47.62 268 VAL A CA 1
ATOM 2121 C C . VAL A 1 268 ? 53.992 18.682 11.571 1.00 47.62 268 VAL A C 1
ATOM 2123 O O . VAL A 1 268 ? 53.614 17.633 11.061 1.00 47.62 268 VAL A O 1
ATOM 2126 N N . GLU A 1 269 ? 55.018 19.417 11.158 1.00 51.25 269 GLU A N 1
ATOM 2127 C CA . GLU A 1 269 ? 56.424 19.060 10.947 1.00 51.25 269 GLU A CA 1
ATOM 2128 C C . GLU A 1 269 ? 56.826 17.599 10.656 1.00 51.25 269 GLU A C 1
ATOM 2130 O O . GLU A 1 269 ? 56.458 16.643 11.332 1.00 51.25 269 GLU A O 1
ATOM 2135 N N . GLU A 1 270 ? 57.655 17.501 9.620 1.00 48.22 270 GLU A N 1
ATOM 2136 C CA . GLU A 1 270 ? 58.272 16.337 8.991 1.00 48.22 270 GLU A CA 1
ATOM 2137 C C . GLU A 1 270 ? 59.197 15.577 9.961 1.00 48.22 270 GLU A C 1
ATOM 2139 O O . GLU A 1 270 ? 60.118 16.153 10.539 1.00 48.22 270 GLU A O 1
ATOM 2144 N N . GLY A 1 271 ? 58.975 14.270 10.118 1.00 38.31 271 GLY A N 1
ATOM 2145 C CA . GLY A 1 271 ? 59.792 13.404 10.965 1.00 38.31 271 GLY A CA 1
ATOM 2146 C C . GLY A 1 271 ? 59.618 11.932 10.604 1.00 38.31 271 GLY A C 1
ATOM 2147 O O . GLY A 1 271 ? 58.696 11.266 11.061 1.00 38.31 271 GLY A O 1
ATOM 2148 N N . GLU A 1 272 ? 60.511 11.454 9.747 1.00 50.22 272 GLU A N 1
ATOM 2149 C CA . GLU A 1 272 ? 60.853 10.052 9.496 1.00 50.22 272 GLU A CA 1
ATOM 2150 C C . GLU A 1 272 ? 61.010 9.259 10.812 1.00 50.22 272 GLU A C 1
ATOM 2152 O O . GLU A 1 272 ? 61.663 9.766 11.718 1.00 50.22 272 GLU A O 1
ATOM 2157 N N . ILE A 1 273 ? 60.424 8.051 10.918 1.00 36.41 273 ILE A N 1
ATOM 2158 C CA . ILE A 1 273 ? 60.957 6.837 11.590 1.00 36.41 273 ILE A CA 1
ATOM 2159 C C . ILE A 1 273 ? 59.863 5.747 11.702 1.00 36.41 273 ILE A C 1
ATOM 2161 O O . ILE A 1 273 ? 58.823 5.901 12.334 1.00 36.41 273 ILE A O 1
ATOM 2165 N N . THR A 1 274 ? 60.163 4.614 11.070 1.00 47.00 274 THR A N 1
ATOM 2166 C CA . THR A 1 274 ? 59.684 3.235 11.265 1.00 47.00 274 THR A CA 1
ATOM 2167 C C . THR A 1 274 ? 59.335 2.883 12.718 1.00 47.00 274 THR A C 1
ATOM 2169 O O . THR A 1 274 ? 60.192 3.128 13.561 1.00 47.00 274 THR A O 1
ATOM 2172 N N . ARG A 1 275 ? 58.197 2.204 12.991 1.00 46.22 275 ARG A N 1
ATOM 2173 C CA . ARG A 1 275 ? 58.061 1.035 13.912 1.00 46.22 275 ARG A CA 1
ATOM 2174 C C . ARG A 1 275 ? 56.588 0.672 14.202 1.00 46.22 275 ARG A C 1
ATOM 2176 O O . ARG A 1 275 ? 55.849 1.485 14.730 1.00 46.22 275 ARG A O 1
ATOM 2183 N N . GLU A 1 276 ? 56.231 -0.559 13.828 1.00 48.50 276 GLU A N 1
ATOM 2184 C CA . GLU A 1 276 ? 55.258 -1.498 14.432 1.00 48.50 276 GLU A CA 1
ATOM 2185 C C . GLU A 1 276 ? 54.039 -0.905 15.174 1.00 48.50 276 GLU A C 1
ATOM 2187 O O . GLU A 1 276 ? 54.136 -0.427 16.299 1.00 48.50 276 GLU A O 1
ATOM 2192 N N . GLU A 1 277 ? 52.875 -1.005 14.526 1.00 52.53 277 GLU A N 1
ATOM 2193 C CA . GLU A 1 277 ? 51.564 -0.525 14.974 1.00 52.53 277 GLU A CA 1
ATOM 2194 C C . GLU A 1 277 ? 50.986 -1.427 16.085 1.00 52.53 277 GLU A C 1
ATOM 2196 O O . GLU A 1 277 ? 50.529 -2.547 15.844 1.00 52.53 277 GLU A O 1
ATOM 2201 N N . GLU A 1 278 ? 51.042 -0.932 17.321 1.00 50.75 278 GLU A N 1
ATOM 2202 C CA . GLU A 1 278 ? 50.342 -1.464 18.489 1.00 50.75 278 GLU A CA 1
ATOM 2203 C C . GLU A 1 278 ? 48.874 -1.002 18.441 1.00 50.75 278 GLU A C 1
ATOM 2205 O O . GLU A 1 278 ? 48.578 0.193 18.412 1.00 50.75 278 GLU A O 1
ATOM 2210 N N . VAL A 1 279 ? 47.942 -1.956 18.391 1.00 51.84 279 VAL A N 1
ATOM 2211 C CA . VAL A 1 279 ? 46.495 -1.701 18.391 1.00 51.84 279 VAL A CA 1
ATOM 2212 C C . VAL A 1 279 ? 46.079 -1.210 19.778 1.00 51.84 279 VAL A C 1
ATOM 2214 O O . VAL A 1 279 ? 45.854 -2.009 20.687 1.00 51.84 279 VAL A O 1
ATOM 2217 N N . VAL A 1 280 ? 45.970 0.109 19.936 1.00 53.69 280 VAL A N 1
ATOM 2218 C CA . VAL A 1 280 ? 45.291 0.740 21.073 1.00 53.69 280 VAL A CA 1
ATOM 2219 C C . VAL A 1 280 ? 43.796 0.467 20.918 1.00 53.69 280 VAL A C 1
ATOM 2221 O O . VAL A 1 280 ? 43.141 0.974 20.011 1.00 53.69 280 VAL A O 1
ATOM 2224 N N . VAL A 1 281 ? 43.271 -0.401 21.777 1.00 51.91 281 VAL A N 1
ATOM 2225 C CA . VAL A 1 281 ? 41.835 -0.620 21.937 1.00 51.91 281 VAL A CA 1
ATOM 2226 C C . VAL A 1 281 ? 41.286 0.614 22.649 1.00 51.91 281 VAL A C 1
ATOM 2228 O O . VAL A 1 281 ? 41.540 0.787 23.838 1.00 51.91 281 VAL A O 1
ATOM 2231 N N . ASP A 1 282 ? 40.590 1.486 21.916 1.00 49.34 282 ASP A N 1
ATOM 2232 C CA . ASP A 1 282 ? 39.768 2.550 22.501 1.00 49.34 282 ASP A CA 1
ATOM 2233 C C . ASP A 1 282 ? 38.736 1.884 23.428 1.00 49.34 282 ASP A C 1
ATOM 2235 O O . ASP A 1 282 ? 37.801 1.223 22.968 1.00 49.34 282 ASP A O 1
ATOM 2239 N N . GLU A 1 283 ? 38.938 2.002 24.741 1.00 52.06 283 GLU A N 1
ATOM 2240 C CA . GLU A 1 283 ? 37.912 1.696 25.734 1.00 52.06 283 GLU A CA 1
ATOM 2241 C C . GLU A 1 283 ? 36.749 2.668 25.495 1.00 52.06 283 GLU A C 1
ATOM 2243 O O . GLU A 1 283 ? 36.847 3.861 25.778 1.00 52.06 283 GLU A O 1
ATOM 2248 N N . GLU A 1 284 ? 35.657 2.165 24.914 1.00 53.88 284 GLU A N 1
ATOM 2249 C CA . GLU A 1 284 ? 34.386 2.879 24.814 1.00 53.88 284 GLU A CA 1
ATOM 2250 C C . GLU A 1 284 ? 33.910 3.216 26.235 1.00 53.88 284 GLU A C 1
ATOM 2252 O O . GLU A 1 284 ? 33.293 2.392 26.911 1.00 53.88 284 GLU A O 1
ATOM 2257 N N . GLU A 1 285 ? 34.224 4.425 26.708 1.00 58.53 285 GLU A N 1
ATOM 2258 C CA . GLU A 1 285 ? 33.624 5.000 27.909 1.00 58.53 285 GLU A CA 1
ATOM 2259 C C . GLU A 1 285 ? 32.102 5.013 27.707 1.00 58.53 285 GLU A C 1
ATOM 2261 O O . GLU A 1 285 ? 31.560 5.805 26.932 1.00 58.53 285 GLU A O 1
ATOM 2266 N N . GLU A 1 286 ? 31.409 4.077 28.359 1.00 64.25 286 GLU A N 1
ATOM 2267 C CA . GLU A 1 286 ? 29.954 3.983 28.338 1.00 64.25 286 GLU A CA 1
ATOM 2268 C C . GLU A 1 286 ? 29.362 5.321 28.814 1.00 64.25 286 GLU A C 1
ATOM 2270 O O . GLU A 1 286 ? 29.423 5.662 29.998 1.00 64.25 286 GLU A O 1
ATOM 2275 N N . GLU A 1 287 ? 28.812 6.094 27.869 1.00 66.94 287 GLU A N 1
ATOM 2276 C CA . GLU A 1 287 ? 28.177 7.398 28.094 1.00 66.94 287 GLU A CA 1
ATOM 2277 C C . GLU A 1 287 ? 27.155 7.245 29.235 1.00 66.94 287 GLU A C 1
ATOM 2279 O O . GLU A 1 287 ? 26.129 6.565 29.104 1.00 66.94 287 GLU A O 1
ATOM 2284 N N . THR A 1 288 ? 27.472 7.808 30.404 1.00 85.00 288 THR A N 1
ATOM 2285 C CA . THR A 1 288 ? 26.673 7.587 31.614 1.00 85.00 288 THR A CA 1
ATOM 2286 C C . THR A 1 288 ? 25.231 8.057 31.409 1.00 85.00 288 THR A C 1
ATOM 2288 O O . THR A 1 288 ? 24.950 9.020 30.692 1.00 85.00 288 THR A O 1
ATOM 2291 N N . ALA A 1 289 ? 24.274 7.395 32.066 1.00 75.44 289 ALA A N 1
ATOM 2292 C CA . ALA A 1 289 ? 22.847 7.703 31.911 1.00 75.44 289 ALA A CA 1
ATOM 2293 C C . ALA A 1 289 ? 22.502 9.180 32.206 1.00 75.44 289 ALA A C 1
ATOM 2295 O O . ALA A 1 289 ? 21.543 9.722 31.652 1.00 75.44 289 ALA A O 1
ATOM 2296 N N . GLU A 1 290 ? 23.293 9.837 33.056 1.00 78.25 290 GLU A N 1
ATOM 2297 C CA . GLU A 1 290 ? 23.162 11.260 33.369 1.00 78.25 290 GLU A CA 1
ATOM 2298 C C . GLU A 1 290 ? 23.551 12.151 32.182 1.00 78.25 290 GLU A C 1
ATOM 2300 O O . GLU A 1 290 ? 22.842 13.105 31.856 1.00 78.25 290 GLU A O 1
ATOM 2305 N N . GLU A 1 291 ? 24.617 11.800 31.466 1.00 83.44 291 GLU A N 1
ATOM 2306 C CA . GLU A 1 291 ? 25.056 12.528 30.279 1.00 83.44 291 GLU A CA 1
ATOM 2307 C C . GLU A 1 291 ? 24.058 12.376 29.121 1.00 83.44 291 GLU A C 1
ATOM 2309 O O . GLU A 1 291 ? 23.712 13.357 28.448 1.00 83.44 291 GLU A O 1
ATOM 2314 N N . MET A 1 292 ? 23.480 11.180 28.970 1.00 85.44 292 MET A N 1
ATOM 2315 C CA . MET A 1 292 ? 22.393 10.928 28.022 1.00 85.44 292 MET A CA 1
ATOM 2316 C C . MET A 1 292 ? 21.148 11.782 28.333 1.00 85.44 292 MET A C 1
ATOM 2318 O O . MET A 1 292 ? 20.560 12.380 27.424 1.00 85.44 292 MET A O 1
ATOM 2322 N N . LEU A 1 293 ? 20.768 11.902 29.612 1.00 88.75 293 LEU A N 1
ATOM 2323 C CA . LEU A 1 293 ? 19.665 12.766 30.055 1.00 88.75 293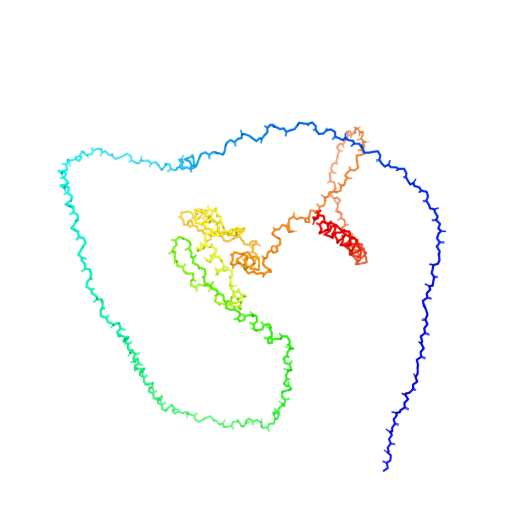 LEU A CA 1
ATOM 2324 C C . LEU A 1 293 ? 19.958 14.249 29.788 1.00 88.75 293 LEU A C 1
ATOM 2326 O O . LEU A 1 293 ? 19.112 14.949 29.226 1.00 88.75 293 LEU A O 1
ATOM 2330 N N . ALA A 1 294 ? 21.171 14.714 30.095 1.00 89.44 294 ALA A N 1
ATOM 2331 C CA . ALA A 1 294 ? 21.593 16.094 29.851 1.00 89.44 294 ALA A CA 1
ATOM 2332 C C . ALA A 1 294 ? 21.617 16.453 28.355 1.00 89.44 294 ALA A C 1
ATOM 2334 O O . ALA A 1 294 ? 21.414 17.611 27.966 1.00 89.44 294 ALA A O 1
ATOM 2335 N N . ARG A 1 295 ? 21.868 15.469 27.485 1.00 90.94 295 ARG A N 1
ATOM 2336 C CA . ARG A 1 295 ? 21.769 15.636 26.035 1.00 90.94 295 ARG A CA 1
ATOM 2337 C C . ARG A 1 295 ? 20.318 15.750 25.578 1.00 90.94 295 ARG A C 1
ATOM 2339 O O . ARG A 1 295 ? 19.998 16.666 24.820 1.00 90.94 295 ARG A O 1
ATOM 2346 N N . MET A 1 296 ? 19.444 14.864 26.055 1.00 90.12 296 MET A N 1
ATOM 2347 C CA . MET A 1 296 ? 18.018 14.908 25.719 1.00 90.12 296 MET A CA 1
ATOM 2348 C C . MET A 1 296 ? 17.368 16.220 26.161 1.00 90.12 296 MET A C 1
ATOM 2350 O O . MET A 1 296 ? 16.594 16.802 25.403 1.00 90.12 296 MET A O 1
ATOM 2354 N N . GLU A 1 297 ? 17.707 16.718 27.349 1.00 88.94 297 GLU A N 1
ATOM 2355 C CA . GLU A 1 297 ? 17.173 17.981 27.855 1.00 88.94 297 GLU A CA 1
ATOM 2356 C C . GLU A 1 297 ? 17.626 19.174 26.998 1.00 88.94 297 GLU A C 1
ATOM 2358 O O . GLU A 1 297 ? 16.803 20.009 26.614 1.00 88.94 297 GLU A O 1
ATOM 2363 N N . ARG A 1 298 ? 18.905 19.218 26.596 1.00 92.56 298 ARG A N 1
ATOM 2364 C CA . ARG A 1 298 ? 19.412 20.243 25.667 1.00 92.56 298 ARG A CA 1
ATOM 2365 C C . ARG A 1 298 ? 18.707 20.205 24.312 1.00 92.56 298 ARG A C 1
ATOM 2367 O O . ARG A 1 298 ? 18.279 21.252 23.826 1.00 92.56 298 ARG A O 1
ATOM 2374 N N . GLU A 1 299 ? 18.562 19.020 23.718 1.00 89.94 299 GLU A N 1
ATOM 2375 C CA . GLU A 1 299 ? 17.877 18.856 22.428 1.00 89.94 299 GLU A CA 1
ATOM 2376 C C . GLU A 1 299 ? 16.396 19.264 22.528 1.00 89.94 299 GLU A C 1
ATOM 2378 O O . GLU A 1 299 ? 15.864 19.928 21.633 1.00 89.94 299 GLU A O 1
ATOM 2383 N N . TRP A 1 300 ? 15.740 18.946 23.646 1.00 92.25 300 TRP A N 1
ATOM 2384 C CA . TRP A 1 300 ? 14.360 19.345 23.908 1.00 92.25 300 TRP A CA 1
ATOM 2385 C C . TRP A 1 300 ? 14.201 20.868 24.036 1.00 92.25 300 TRP A C 1
ATOM 2387 O O . TRP A 1 300 ? 13.302 21.450 23.417 1.00 92.25 300 TRP A O 1
ATOM 2397 N N . PHE A 1 301 ? 15.097 21.538 24.767 1.00 91.12 301 PHE A N 1
ATOM 2398 C CA . PHE A 1 301 ? 15.092 22.999 24.869 1.00 91.12 301 PHE A CA 1
ATOM 2399 C C . PHE A 1 301 ? 15.312 23.671 23.510 1.00 91.12 301 PHE A C 1
ATOM 2401 O O . PHE A 1 301 ? 14.595 24.613 23.162 1.00 91.12 301 PHE A O 1
ATOM 2408 N N . GLU A 1 302 ? 16.254 23.173 22.707 1.00 89.44 302 GLU A N 1
ATOM 2409 C CA . GLU A 1 302 ? 16.511 23.720 21.374 1.00 89.44 302 GLU A CA 1
ATOM 2410 C C . GLU A 1 302 ? 15.301 23.538 20.441 1.00 89.44 302 GLU A C 1
ATOM 2412 O O . GLU A 1 302 ? 14.931 24.459 19.704 1.00 89.44 302 GLU A O 1
ATOM 2417 N N . ALA A 1 303 ? 14.629 22.384 20.508 1.00 84.50 303 ALA A N 1
ATOM 2418 C CA . ALA A 1 303 ? 13.405 22.126 19.756 1.00 84.50 303 ALA A CA 1
ATOM 2419 C C . ALA A 1 303 ? 12.273 23.094 20.144 1.00 84.50 303 ALA A C 1
ATOM 2421 O O . ALA A 1 303 ? 11.590 23.623 19.263 1.00 84.50 303 ALA A O 1
ATOM 2422 N N . MET A 1 304 ? 12.107 23.398 21.436 1.00 89.38 304 MET A N 1
ATOM 2423 C CA . MET A 1 304 ? 11.131 24.396 21.891 1.00 89.38 304 MET A CA 1
ATOM 2424 C C . MET A 1 304 ? 11.442 25.810 21.385 1.00 89.38 304 MET A C 1
ATOM 2426 O O . MET A 1 304 ? 10.531 26.532 20.966 1.00 89.38 304 MET A O 1
ATOM 2430 N N . LEU A 1 305 ? 12.714 26.214 21.392 1.00 85.38 305 LEU A N 1
ATOM 2431 C CA . LEU A 1 305 ? 13.142 27.505 20.844 1.00 85.38 305 LEU A CA 1
ATOM 2432 C C . LEU A 1 305 ? 12.882 27.590 19.334 1.00 85.38 305 LEU A C 1
ATOM 2434 O O . LEU A 1 305 ? 12.349 28.595 18.857 1.00 85.38 305 LEU A O 1
ATOM 2438 N N . ARG A 1 306 ? 13.182 26.520 18.589 1.00 85.81 306 ARG A N 1
ATOM 2439 C CA . ARG A 1 306 ? 12.913 26.428 17.148 1.00 85.81 306 ARG A CA 1
ATOM 2440 C C . ARG A 1 306 ? 11.414 26.503 16.844 1.00 85.81 306 ARG A C 1
ATOM 2442 O O . ARG A 1 306 ? 11.025 27.272 15.971 1.00 85.81 306 ARG A O 1
ATOM 2449 N N . ALA A 1 307 ? 10.572 25.803 17.604 1.00 81.44 307 ALA A N 1
ATOM 2450 C CA . ALA A 1 307 ? 9.119 25.829 17.424 1.00 81.44 307 ALA A CA 1
ATOM 2451 C C . ALA A 1 307 ? 8.512 27.225 17.656 1.00 81.44 307 ALA A C 1
ATOM 2453 O O . ALA A 1 307 ? 7.622 27.643 16.911 1.00 81.44 307 ALA A O 1
ATOM 2454 N N . ARG A 1 308 ? 9.014 27.987 18.642 1.00 82.50 308 ARG A N 1
ATOM 2455 C CA . ARG A 1 308 ? 8.603 29.391 18.827 1.00 82.50 308 ARG A CA 1
ATOM 2456 C C . ARG A 1 308 ? 8.980 30.255 17.626 1.00 82.50 308 ARG A C 1
ATOM 2458 O O . ARG A 1 308 ? 8.154 31.029 17.149 1.00 82.50 308 ARG A O 1
ATOM 2465 N N . TYR A 1 309 ? 10.198 30.090 17.118 1.00 75.88 309 TYR A N 1
ATOM 2466 C CA . TYR A 1 309 ? 10.700 30.887 16.001 1.00 75.88 309 TYR A CA 1
ATOM 2467 C C . TYR A 1 309 ? 9.988 30.556 14.677 1.00 75.88 309 TYR A C 1
ATOM 2469 O O . TYR A 1 309 ? 9.625 31.449 13.912 1.00 75.88 309 TYR A O 1
ATOM 2477 N N . GLU A 1 310 ? 9.722 29.274 14.416 1.00 70.50 310 GLU A N 1
ATOM 2478 C CA . GLU A 1 310 ? 8.976 28.825 13.235 1.00 70.50 310 GLU A CA 1
ATOM 2479 C C . GLU A 1 310 ? 7.497 29.232 13.291 1.00 70.50 310 GLU A C 1
ATOM 2481 O O . GLU A 1 310 ? 6.929 29.598 12.261 1.00 70.50 310 GLU A O 1
ATOM 2486 N N . GLY A 1 311 ? 6.891 29.268 14.483 1.00 70.75 311 GLY A N 1
ATOM 2487 C CA . GLY A 1 311 ? 5.541 29.799 14.685 1.00 70.75 311 GLY A CA 1
ATOM 2488 C C . GLY A 1 311 ? 5.415 31.277 14.299 1.00 70.75 311 GLY A C 1
ATOM 2489 O O . GLY A 1 311 ? 4.465 31.659 13.612 1.00 70.75 311 GLY A O 1
ATOM 2490 N N . GLU A 1 312 ? 6.396 32.109 14.659 1.00 61.34 312 GLU A N 1
ATOM 2491 C CA . GLU A 1 312 ? 6.421 33.527 14.266 1.00 61.34 312 GLU A CA 1
ATOM 2492 C C . GLU A 1 312 ? 6.620 33.713 12.755 1.00 61.34 312 GLU A C 1
ATOM 2494 O O . GLU A 1 312 ? 5.958 34.553 12.134 1.00 61.34 312 GLU A O 1
ATOM 2499 N N . TYR A 1 313 ? 7.471 32.894 12.129 1.00 58.06 313 TYR A N 1
ATOM 2500 C CA . TYR A 1 313 ? 7.633 32.900 10.675 1.00 58.06 313 TYR A CA 1
ATOM 2501 C C . TYR A 1 313 ? 6.359 32.440 9.958 1.00 58.06 313 TYR A C 1
ATOM 2503 O O . TYR A 1 313 ? 5.937 33.095 9.009 1.00 58.06 313 TYR A O 1
ATOM 2511 N N . ALA A 1 314 ? 5.683 31.391 10.424 1.00 60.03 314 ALA A N 1
ATOM 2512 C CA . ALA A 1 314 ? 4.429 30.931 9.828 1.00 60.03 314 ALA A CA 1
ATOM 2513 C C . ALA A 1 314 ? 3.316 31.996 9.905 1.00 60.03 314 ALA A C 1
ATOM 2515 O O . ALA A 1 314 ? 2.559 32.177 8.948 1.00 60.03 314 ALA A O 1
ATOM 2516 N N . MET A 1 315 ? 3.249 32.755 11.003 1.00 58.31 315 MET A N 1
ATOM 2517 C CA . MET A 1 315 ? 2.285 33.850 11.158 1.00 58.31 315 MET A CA 1
ATOM 2518 C C . MET A 1 315 ? 2.612 35.041 10.249 1.00 58.31 315 MET A C 1
ATOM 2520 O O . MET A 1 315 ? 1.719 35.587 9.602 1.00 58.31 315 MET A O 1
ATOM 2524 N N . ARG A 1 316 ? 3.892 35.407 10.102 1.00 63.38 316 ARG A N 1
ATOM 2525 C CA . ARG A 1 316 ? 4.314 36.545 9.266 1.00 63.38 316 ARG A CA 1
ATOM 2526 C C . ARG A 1 316 ? 3.962 36.380 7.784 1.00 63.38 316 ARG A C 1
ATOM 2528 O O . ARG A 1 316 ? 3.646 37.365 7.122 1.00 63.38 316 ARG A O 1
ATOM 2535 N N . TRP A 1 317 ? 3.978 35.157 7.257 1.00 59.94 317 TRP A N 1
ATOM 2536 C CA . TRP A 1 317 ? 3.612 34.893 5.858 1.00 59.94 317 TRP A CA 1
ATOM 2537 C C . TRP A 1 317 ? 2.095 34.940 5.622 1.00 59.94 317 TRP A C 1
ATOM 2539 O O . TRP A 1 317 ? 1.656 35.098 4.484 1.00 59.94 317 TRP A O 1
ATOM 2549 N N . LYS A 1 318 ? 1.289 34.861 6.689 1.00 60.47 318 LYS A N 1
ATOM 2550 C CA . LYS A 1 318 ? -0.177 34.875 6.623 1.00 60.47 318 LYS A CA 1
ATOM 2551 C C . LYS A 1 318 ? -0.783 36.287 6.625 1.00 60.47 318 LYS A C 1
ATOM 2553 O O . LYS A 1 318 ? -1.904 36.445 6.156 1.00 60.47 318 LYS A O 1
ATOM 2558 N N . MET A 1 319 ? -0.051 37.312 7.073 1.00 62.91 319 MET A N 1
ATOM 2559 C CA . MET A 1 319 ? -0.520 38.712 7.079 1.00 62.91 319 MET A CA 1
ATOM 2560 C C . MET A 1 319 ? -0.077 39.541 5.852 1.00 62.91 319 MET A C 1
ATOM 2562 O O . MET A 1 319 ? -0.394 40.722 5.768 1.00 62.91 319 MET A O 1
ATOM 2566 N N . GLY A 1 320 ? 0.644 38.952 4.891 1.00 60.19 320 GLY A N 1
ATOM 2567 C CA . GLY A 1 320 ? 1.276 39.671 3.773 1.00 60.19 320 GLY A CA 1
ATOM 2568 C C . GLY A 1 320 ? 0.550 39.631 2.422 1.00 60.19 320 GLY A C 1
ATOM 2569 O O . GLY A 1 320 ? 1.225 39.612 1.395 1.00 60.19 320 GLY A O 1
ATOM 2570 N N . ARG A 1 321 ? -0.787 39.575 2.386 1.00 53.03 321 ARG A N 1
ATOM 2571 C CA . ARG A 1 321 ? -1.572 39.835 1.161 1.00 53.03 321 ARG A CA 1
ATOM 2572 C C . ARG A 1 321 ? -2.804 40.672 1.496 1.00 53.03 321 ARG A C 1
ATOM 2574 O O . ARG A 1 321 ? -3.837 40.127 1.872 1.00 53.03 321 ARG A O 1
ATOM 2581 N N . GLY A 1 322 ? -2.648 41.981 1.351 1.00 48.62 322 GLY A N 1
ATOM 2582 C CA . GLY A 1 322 ? -3.699 42.984 1.233 1.00 48.62 322 GLY A CA 1
ATOM 2583 C C . GLY A 1 322 ? -3.208 44.014 0.238 1.00 48.62 322 GLY A C 1
ATOM 2584 O O . GLY A 1 322 ? -2.082 44.506 0.472 1.00 48.62 322 GLY A O 1
#

Secondary structure (DSSP, 8-state):
----------------PPP-------PPPPPP------------S---PPPPTTGGG----PPP------PPPPPPPPPPPPPPPPPP-PPPPPP---------PPPPPPPP----------PPP-------------TTHHHHHHHHT-B-PPPBPTTT--B-TT--SBHHHHTT--HHHHHHHHHHTT--BSPPGGGGGSS------EEEE-TTTT--EEEE-TTS-HHHHHHHHHHHTT-TT----TTSTT----------------------------------HHHHHHHHHHHHHHHHHHHHHHHHHHHHHHS---

Organism: Aspergillus luchuensis (strain CBS 106.47) (NCBI:txid1137211)

Sequence (322 aa):
MSKRRISETISPSPDPSPAVSPAAASAPAPAPKRRRMRRHHHRQYLSVDPPSPEDYYYHHASPTTTTPVVSPTIPPAPSSPAPPPPPQPSSPLPPRTTPRYRHILPKPAPPPPTSTPSQPQSQPPKDHLEKRKSSKLHPHLPAILRHLRTPLHPLVSSTTGHEHPDFPLSLLQYNLLTSDQLDRLAVHFHQVHPPVRGSFWYPVRIVPWLRWDDSDGGKGGYVGDVEVGLEVKRRRFGRFIGLRGCEGDYHHSRGRKLGRGKGRREEVEEGEITREEEVVVDEEEEETAEEMLARMEREWFEAMLRARYEGEYAMRWKMGRG